Protein AF-A0A6M1STC6-F1 (afdb_monomer)

pLDDT: mean 87.95, std 16.47, range [32.5, 98.81]

Organism: NCBI:txid2714858

Structure (mmCIF, N/CA/C/O backbone):
data_AF-A0A6M1STC6-F1
#
_entry.id   AF-A0A6M1STC6-F1
#
loop_
_atom_site.group_PDB
_atom_site.id
_atom_site.type_symbol
_atom_site.label_atom_id
_atom_site.label_alt_id
_atom_site.label_comp_id
_atom_site.label_asym_id
_atom_site.label_entity_id
_atom_site.label_seq_id
_atom_site.pdbx_PDB_ins_code
_atom_site.Cartn_x
_atom_site.Cartn_y
_atom_site.Cartn_z
_atom_site.occupancy
_atom_site.B_iso_or_equiv
_atom_site.auth_seq_id
_atom_site.auth_comp_id
_atom_site.auth_asym_id
_atom_site.auth_atom_id
_atom_site.pdbx_PDB_model_num
ATOM 1 N N . MET A 1 1 ? 25.009 -0.045 19.139 1.00 37.28 1 MET A N 1
ATOM 2 C CA . MET A 1 1 ? 23.607 -0.030 18.683 1.00 37.28 1 MET A CA 1
ATOM 3 C C . MET A 1 1 ? 23.448 1.198 17.809 1.00 37.28 1 MET A C 1
ATOM 5 O O . MET A 1 1 ? 23.496 2.300 18.338 1.00 37.28 1 MET A O 1
ATOM 9 N N . LEU A 1 2 ? 23.416 1.024 16.487 1.00 32.50 2 LEU A N 1
ATOM 10 C CA . LEU A 1 2 ? 23.076 2.119 15.581 1.00 32.50 2 LEU A CA 1
ATOM 11 C C . LEU A 1 2 ? 21.565 2.306 15.700 1.00 32.50 2 LEU A C 1
ATOM 13 O O . LEU A 1 2 ? 20.805 1.471 15.225 1.00 32.50 2 LEU A O 1
ATOM 17 N N . VAL A 1 3 ? 21.142 3.337 16.426 1.00 39.97 3 VAL A N 1
ATOM 18 C CA . VAL A 1 3 ? 19.758 3.802 16.371 1.00 39.97 3 VAL A CA 1
ATOM 19 C C . VAL A 1 3 ? 19.674 4.607 15.082 1.00 39.97 3 VAL A C 1
ATOM 21 O O . VAL A 1 3 ? 20.165 5.734 15.032 1.00 39.97 3 VAL A O 1
ATOM 24 N N . PHE A 1 4 ? 19.154 4.002 14.015 1.00 50.19 4 PHE A N 1
ATOM 25 C CA . PHE A 1 4 ? 18.715 4.776 12.861 1.00 50.19 4 PHE A CA 1
ATOM 26 C C . PHE A 1 4 ? 17.542 5.620 13.360 1.00 50.19 4 PHE A C 1
ATOM 28 O O . PHE A 1 4 ? 16.500 5.085 13.714 1.00 50.19 4 PHE A O 1
ATOM 35 N N . GLY A 1 5 ? 17.765 6.919 13.549 1.00 48.28 5 GLY A N 1
ATOM 36 C CA . GLY A 1 5 ? 16.665 7.835 13.823 1.00 48.28 5 GLY A CA 1
ATOM 37 C C . GLY A 1 5 ? 15.811 7.984 12.570 1.00 48.28 5 GLY A C 1
ATOM 38 O O . GLY A 1 5 ? 16.354 7.913 11.465 1.00 48.28 5 GLY A O 1
ATOM 39 N N . ASP A 1 6 ? 14.511 8.223 12.750 1.00 61.31 6 ASP A N 1
ATOM 40 C CA . ASP A 1 6 ? 13.589 8.625 11.686 1.00 61.31 6 ASP A CA 1
ATOM 41 C C . ASP A 1 6 ? 14.184 9.821 10.928 1.00 61.31 6 ASP A C 1
ATOM 43 O O . ASP A 1 6 ? 14.086 10.971 11.365 1.00 61.31 6 ASP A O 1
ATOM 47 N N . LEU A 1 7 ? 14.842 9.557 9.799 1.00 67.62 7 LEU A N 1
ATOM 48 C CA . LEU A 1 7 ? 15.316 10.601 8.902 1.00 67.62 7 LEU A CA 1
ATOM 49 C C . LEU A 1 7 ? 14.087 11.192 8.211 1.00 67.62 7 LEU A C 1
ATOM 51 O O . LEU A 1 7 ? 13.630 10.706 7.177 1.00 67.62 7 LEU A O 1
ATOM 55 N N . GLU A 1 8 ? 13.526 12.217 8.844 1.00 81.69 8 GLU A N 1
ATOM 56 C CA . GLU A 1 8 ? 12.459 13.035 8.288 1.00 81.69 8 GLU A CA 1
ATOM 57 C C . GLU A 1 8 ? 13.047 14.067 7.326 1.00 81.69 8 GLU A C 1
ATOM 59 O O . GLU A 1 8 ? 13.927 14.856 7.681 1.00 81.69 8 GLU A O 1
ATOM 64 N N . GLN A 1 9 ? 12.520 14.085 6.107 1.00 86.06 9 GLN A N 1
ATOM 65 C CA . GLN A 1 9 ? 12.813 15.110 5.117 1.00 86.06 9 GLN A CA 1
ATOM 66 C C . GLN A 1 9 ? 11.564 15.964 4.886 1.00 86.06 9 GLN A C 1
ATOM 68 O O . GLN A 1 9 ? 10.444 15.455 4.844 1.00 86.06 9 GLN A O 1
ATOM 73 N N . SER A 1 10 ? 11.765 17.277 4.768 1.00 90.56 10 SER A N 1
ATOM 74 C CA . SER A 1 10 ? 10.708 18.250 4.483 1.00 90.56 10 SER A CA 1
ATOM 75 C C . SER A 1 10 ? 10.969 18.897 3.132 1.00 90.56 10 SER A C 1
ATOM 77 O O . SER A 1 10 ? 12.032 19.477 2.908 1.00 90.56 10 SER A O 1
ATOM 79 N N . GLU A 1 11 ? 10.005 18.786 2.229 1.00 93.19 11 GLU A N 1
ATOM 80 C CA . GLU A 1 11 ? 10.074 19.298 0.862 1.00 93.19 11 GLU A CA 1
ATOM 81 C C . GLU A 1 11 ? 8.670 19.484 0.281 1.00 93.19 11 GLU A C 1
ATOM 83 O O . GLU A 1 11 ? 7.685 19.060 0.887 1.00 93.19 11 GLU A O 1
ATOM 88 N N . THR A 1 12 ? 8.557 20.135 -0.877 1.00 95.06 12 THR A N 1
ATOM 89 C CA . THR A 1 12 ? 7.254 20.355 -1.511 1.00 95.06 12 THR A CA 1
ATOM 90 C C . THR A 1 12 ? 6.754 19.081 -2.181 1.00 95.06 12 THR A C 1
ATOM 92 O O . THR A 1 12 ? 7.530 18.349 -2.803 1.00 95.06 12 THR A O 1
ATOM 95 N N . ALA A 1 13 ? 5.443 18.837 -2.126 1.00 94.88 13 ALA A N 1
ATOM 96 C CA . ALA A 1 13 ? 4.838 17.694 -2.811 1.00 94.88 13 ALA A CA 1
ATOM 97 C C . ALA A 1 13 ? 5.131 17.717 -4.323 1.00 94.88 13 ALA A C 1
ATOM 99 O O . ALA A 1 13 ? 5.510 16.697 -4.896 1.00 94.88 13 ALA A O 1
ATOM 100 N N . GLY A 1 14 ? 5.095 18.901 -4.946 1.00 95.56 14 GLY A N 1
ATOM 101 C CA . GLY A 1 14 ? 5.493 19.098 -6.342 1.00 95.56 14 GLY A CA 1
ATOM 102 C C . GLY A 1 14 ? 6.931 18.682 -6.667 1.00 95.56 14 GLY A C 1
ATOM 103 O O . GLY A 1 14 ? 7.172 18.118 -7.735 1.00 95.56 14 GLY A O 1
ATOM 104 N N . ALA A 1 15 ? 7.893 18.892 -5.762 1.00 94.81 15 ALA A N 1
ATOM 105 C CA . ALA A 1 15 ? 9.269 18.448 -5.990 1.00 94.81 15 ALA A CA 1
ATOM 106 C C . ALA A 1 15 ? 9.379 16.916 -5.989 1.00 94.81 15 ALA A C 1
ATOM 108 O O . ALA A 1 15 ? 10.069 16.346 -6.840 1.00 94.81 15 ALA A O 1
ATOM 109 N N . VAL A 1 16 ? 8.678 16.245 -5.072 1.00 94.88 16 VAL A N 1
ATOM 110 C CA . VAL A 1 16 ? 8.633 14.777 -5.018 1.00 94.88 16 VAL A CA 1
ATOM 111 C C . VAL A 1 16 ? 7.900 14.214 -6.238 1.00 94.88 16 VAL A C 1
ATOM 113 O O . VAL A 1 16 ? 8.428 13.320 -6.897 1.00 94.88 16 VAL A O 1
ATOM 116 N N . ALA A 1 17 ? 6.746 14.779 -6.607 1.00 96.69 17 ALA A N 1
ATOM 117 C CA . ALA A 1 17 ? 5.979 14.383 -7.791 1.00 96.69 17 ALA A CA 1
ATOM 118 C C . ALA A 1 17 ? 6.808 14.519 -9.080 1.00 96.69 17 ALA A C 1
ATOM 120 O O . ALA A 1 17 ? 6.851 13.603 -9.905 1.00 96.69 17 ALA A O 1
ATOM 121 N N . GLY A 1 18 ? 7.552 15.621 -9.219 1.00 95.94 18 GLY A N 1
ATOM 122 C CA . GLY A 1 18 ? 8.477 15.831 -10.332 1.00 95.94 18 GLY A CA 1
ATOM 123 C C . GLY A 1 18 ? 9.584 14.773 -10.397 1.00 95.94 18 GLY A C 1
ATOM 124 O O . GLY A 1 18 ? 9.921 14.303 -11.487 1.00 95.94 18 GLY A O 1
ATOM 125 N N . ARG A 1 19 ? 10.121 14.336 -9.247 1.00 95.19 19 ARG A N 1
ATOM 126 C CA . ARG A 1 19 ? 11.096 13.231 -9.202 1.00 95.19 19 ARG A CA 1
ATOM 127 C C . ARG A 1 19 ? 10.480 11.893 -9.591 1.00 95.19 19 ARG A C 1
ATOM 129 O O . ARG A 1 19 ? 11.110 11.169 -10.359 1.00 95.19 19 ARG A O 1
ATOM 136 N N . VAL A 1 20 ? 9.274 11.587 -9.110 1.00 96.44 20 VAL A N 1
ATOM 137 C CA . VAL A 1 20 ? 8.529 10.375 -9.489 1.00 96.44 20 VAL A CA 1
ATOM 138 C C . VAL A 1 20 ? 8.333 10.335 -11.006 1.00 96.44 20 VAL A C 1
ATOM 140 O O . VAL A 1 20 ? 8.733 9.361 -11.643 1.00 96.44 20 VAL A O 1
ATOM 143 N N . SER A 1 21 ? 7.839 11.422 -11.609 1.00 96.94 21 SER A N 1
ATOM 144 C CA . SER A 1 21 ? 7.645 11.511 -13.064 1.00 96.94 21 SER A CA 1
ATOM 145 C C . SER A 1 21 ? 8.960 11.357 -13.840 1.00 96.94 21 SER A C 1
ATOM 147 O O . SER A 1 21 ? 9.058 10.565 -14.781 1.00 96.94 21 SER A O 1
ATOM 149 N N . ALA A 1 22 ? 10.025 12.046 -13.414 1.00 96.31 22 ALA A N 1
ATOM 150 C CA . ALA A 1 22 ? 11.332 11.952 -14.064 1.00 96.31 22 ALA A CA 1
ATOM 151 C C . ALA A 1 22 ? 11.928 10.534 -13.991 1.00 96.31 22 ALA A C 1
ATOM 153 O O . ALA A 1 22 ? 12.498 10.047 -14.977 1.00 96.31 22 ALA A O 1
ATOM 154 N N . ARG A 1 23 ? 11.789 9.853 -12.844 1.00 95.56 23 ARG A N 1
ATOM 155 C CA . ARG A 1 23 ? 12.240 8.467 -12.666 1.00 95.56 23 ARG A CA 1
ATOM 156 C C . ARG A 1 23 ? 11.392 7.491 -13.482 1.00 95.56 23 ARG A C 1
ATOM 158 O O . ARG A 1 23 ? 11.972 6.639 -14.148 1.00 95.56 23 ARG A O 1
ATOM 165 N N . LEU A 1 24 ? 10.073 7.667 -13.544 1.00 95.88 24 LEU A N 1
ATOM 166 C CA . LEU A 1 24 ? 9.196 6.846 -14.383 1.00 95.88 24 LEU A CA 1
ATOM 167 C C . LEU A 1 24 ? 9.535 6.989 -15.876 1.00 95.88 24 LEU A C 1
ATOM 169 O O . LEU A 1 24 ? 9.665 5.997 -16.596 1.00 95.88 24 LEU A O 1
ATOM 173 N N . ALA A 1 25 ? 9.782 8.216 -16.342 1.00 95.75 25 ALA A N 1
ATOM 174 C CA . ALA A 1 25 ? 10.239 8.464 -17.706 1.00 95.75 25 ALA A CA 1
ATOM 175 C C . ALA A 1 25 ? 11.592 7.793 -17.999 1.00 95.75 25 ALA A C 1
ATOM 177 O O . ALA A 1 25 ? 11.824 7.341 -19.122 1.00 95.75 25 ALA A O 1
ATOM 178 N N . ARG A 1 26 ? 12.495 7.725 -17.010 1.00 94.62 26 ARG A N 1
ATOM 179 C CA . ARG A 1 26 ? 13.766 6.991 -17.109 1.00 94.62 26 ARG A CA 1
ATOM 180 C C . ARG A 1 26 ? 13.540 5.487 -17.208 1.00 94.62 26 ARG A C 1
ATOM 182 O O . ARG A 1 26 ? 14.098 4.881 -18.118 1.00 94.62 26 ARG A O 1
ATOM 189 N N . CYS A 1 27 ? 12.693 4.930 -16.349 1.00 94.38 27 CYS A N 1
ATOM 190 C CA . CYS A 1 27 ? 12.361 3.510 -16.326 1.00 94.38 27 CYS A CA 1
ATOM 191 C C . CYS A 1 27 ? 11.869 3.016 -17.701 1.00 94.38 27 CYS A C 1
ATOM 193 O O . CYS A 1 27 ? 12.356 2.011 -18.214 1.00 94.38 27 CYS A O 1
ATOM 195 N N . ARG A 1 28 ? 11.018 3.799 -18.386 1.00 94.12 28 ARG A N 1
ATOM 196 C CA . ARG A 1 28 ? 10.532 3.502 -19.753 1.00 94.12 28 ARG A CA 1
ATOM 197 C C . ARG A 1 28 ? 11.626 3.366 -20.815 1.00 94.12 28 ARG A C 1
ATOM 199 O O . ARG A 1 28 ? 11.398 2.730 -21.839 1.00 94.12 28 ARG A O 1
ATOM 206 N N . ARG A 1 29 ? 12.784 4.002 -20.616 1.00 95.31 29 ARG A N 1
ATOM 207 C CA . ARG A 1 29 ? 13.913 3.956 -21.561 1.00 95.31 29 ARG A CA 1
ATOM 208 C C . ARG A 1 29 ? 14.856 2.786 -21.302 1.00 95.31 29 ARG A C 1
ATOM 210 O O . ARG A 1 29 ? 15.710 2.522 -22.144 1.00 95.31 29 ARG A O 1
ATOM 217 N N . LEU A 1 30 ? 14.734 2.118 -20.156 1.00 95.50 30 LEU A N 1
ATOM 218 C CA . LEU A 1 30 ? 15.538 0.942 -19.851 1.00 95.50 30 LEU A CA 1
ATOM 219 C C . LEU A 1 30 ? 15.059 -0.257 -20.690 1.00 95.50 30 LEU A C 1
ATOM 221 O O . LEU A 1 30 ? 13.857 -0.391 -20.956 1.00 95.50 30 LEU A O 1
ATOM 225 N N . PRO A 1 31 ? 15.978 -1.137 -21.122 1.00 95.19 31 PRO A N 1
ATOM 226 C CA . PRO A 1 31 ? 15.596 -2.378 -21.781 1.00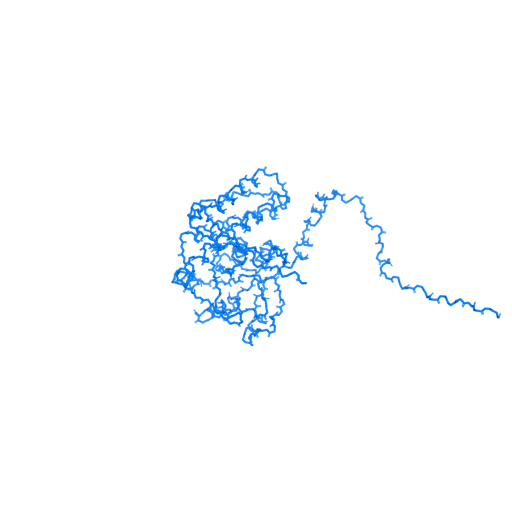 95.19 31 PRO A CA 1
ATOM 227 C C . PRO A 1 31 ? 14.817 -3.296 -20.817 1.00 95.19 31 PRO A C 1
ATOM 229 O O . PRO A 1 31 ? 14.925 -3.144 -19.598 1.00 95.19 31 PRO A O 1
ATOM 232 N N . PRO A 1 32 ? 14.036 -4.262 -21.334 1.00 93.94 32 PRO A N 1
ATOM 233 C CA . PRO A 1 32 ? 13.455 -5.318 -20.511 1.00 93.94 32 PRO A CA 1
ATOM 234 C C . PRO A 1 32 ? 14.491 -6.060 -19.671 1.00 93.94 32 PRO A C 1
ATOM 236 O O . PRO A 1 32 ? 15.601 -6.317 -20.138 1.00 93.94 32 PRO A O 1
ATOM 239 N N . GLY A 1 33 ? 14.113 -6.411 -18.443 1.00 91.06 33 GLY A N 1
ATOM 240 C CA . GLY A 1 33 ? 14.990 -7.089 -17.494 1.00 91.06 33 GLY A CA 1
ATOM 241 C C . GLY A 1 33 ? 14.879 -6.567 -16.063 1.00 91.06 33 GLY A C 1
ATOM 242 O O . GLY A 1 33 ? 14.159 -5.609 -15.768 1.00 91.06 33 GLY A O 1
ATOM 243 N N . LEU A 1 34 ? 15.634 -7.219 -15.179 1.00 89.38 34 LEU A N 1
ATOM 244 C CA . LEU A 1 34 ? 15.612 -6.985 -13.736 1.00 89.38 34 LEU A CA 1
ATOM 245 C C . LEU A 1 34 ? 15.926 -5.531 -13.356 1.00 89.38 34 LEU A C 1
ATOM 247 O O . LEU A 1 34 ? 15.292 -4.992 -12.459 1.00 89.38 34 LEU A O 1
ATOM 251 N N . GLU A 1 35 ? 16.864 -4.876 -14.046 1.00 92.31 35 GLU A N 1
ATOM 252 C CA . GLU A 1 35 ? 17.225 -3.480 -13.757 1.00 92.31 35 GLU A CA 1
ATOM 253 C C . GLU A 1 35 ? 16.032 -2.531 -13.941 1.00 92.31 35 GLU A C 1
ATOM 255 O O . GLU A 1 35 ? 15.766 -1.685 -13.087 1.00 92.31 35 GLU A O 1
ATOM 260 N N . ARG A 1 36 ? 15.262 -2.705 -15.023 1.00 95.25 36 ARG A N 1
ATOM 261 C CA . ARG A 1 36 ? 14.053 -1.911 -15.263 1.00 95.25 36 ARG A CA 1
ATOM 262 C C . ARG A 1 36 ? 12.987 -2.186 -14.210 1.00 95.25 36 ARG A C 1
ATOM 264 O O . ARG A 1 36 ? 12.349 -1.248 -13.745 1.00 95.25 36 ARG A O 1
ATOM 271 N N . HIS A 1 37 ? 12.810 -3.451 -13.834 1.00 94.81 37 HIS A N 1
ATOM 272 C CA . HIS A 1 37 ? 11.871 -3.840 -12.786 1.00 94.81 37 HIS A CA 1
ATOM 273 C C . HIS A 1 37 ? 12.241 -3.217 -11.433 1.00 94.81 37 HIS A C 1
ATOM 275 O O . HIS A 1 37 ? 11.407 -2.572 -10.806 1.00 94.81 37 HIS A O 1
ATOM 281 N N . ALA A 1 38 ? 13.508 -3.311 -11.029 1.00 93.62 38 ALA A N 1
ATOM 282 C CA . ALA A 1 38 ? 14.003 -2.704 -9.797 1.00 93.62 38 ALA A CA 1
ATOM 283 C C . ALA A 1 38 ? 13.838 -1.170 -9.792 1.00 93.62 38 ALA A C 1
ATOM 285 O O . ALA A 1 38 ? 13.489 -0.581 -8.764 1.00 93.62 38 ALA A O 1
ATOM 286 N N . ASP A 1 39 ? 14.039 -0.507 -10.938 1.00 95.44 39 ASP A N 1
ATOM 287 C CA . ASP A 1 39 ? 13.784 0.932 -11.061 1.00 95.44 39 ASP A CA 1
ATOM 288 C C . ASP A 1 39 ? 12.288 1.269 -10.970 1.00 95.44 39 ASP A C 1
ATOM 290 O O . ASP A 1 39 ? 11.921 2.249 -10.327 1.00 95.44 39 ASP A O 1
ATOM 294 N N . LEU A 1 40 ? 11.413 0.441 -11.551 1.00 97.31 40 LEU A N 1
ATOM 295 C CA . LEU A 1 40 ? 9.961 0.597 -11.431 1.00 97.31 40 LEU A CA 1
ATOM 296 C C . LEU A 1 40 ? 9.499 0.461 -9.973 1.00 97.31 40 LEU A C 1
ATOM 298 O O . LEU A 1 40 ? 8.727 1.291 -9.495 1.00 97.31 40 LEU A O 1
ATOM 302 N N . VAL A 1 41 ? 10.010 -0.534 -9.247 1.00 96.56 41 VAL A N 1
ATOM 303 C CA . VAL A 1 41 ? 9.739 -0.707 -7.812 1.00 96.56 41 VAL A CA 1
ATOM 304 C C . VAL A 1 41 ? 10.230 0.506 -7.019 1.00 96.56 41 VAL A C 1
ATOM 306 O O . VAL A 1 41 ? 9.522 1.010 -6.151 1.00 96.56 41 VAL A O 1
ATOM 309 N N . SER A 1 42 ? 11.397 1.054 -7.365 1.00 95.44 42 SER A N 1
ATOM 310 C CA . SER A 1 42 ? 11.915 2.276 -6.733 1.00 95.44 42 SER A CA 1
ATOM 311 C C . SER A 1 42 ? 11.007 3.491 -6.978 1.00 95.44 42 SER A C 1
ATOM 313 O O . SER A 1 42 ? 10.728 4.246 -6.048 1.00 95.44 42 SER A O 1
ATOM 315 N N . VAL A 1 43 ? 10.495 3.663 -8.205 1.00 97.00 43 VAL A N 1
ATOM 316 C CA . VAL A 1 43 ? 9.495 4.697 -8.541 1.00 97.00 43 VAL A CA 1
ATOM 317 C C . VAL A 1 43 ? 8.225 4.521 -7.711 1.00 97.00 43 VAL A C 1
ATOM 319 O O . VAL A 1 43 ? 7.681 5.497 -7.196 1.00 97.00 43 VAL A O 1
ATOM 322 N N . PHE A 1 44 ? 7.756 3.285 -7.564 1.00 97.81 44 PHE A N 1
ATOM 323 C CA . PHE A 1 44 ? 6.573 2.958 -6.778 1.00 97.81 44 PHE A CA 1
ATOM 324 C C . PHE A 1 44 ? 6.740 3.262 -5.286 1.00 97.81 44 PHE A C 1
ATOM 326 O O . PHE A 1 44 ? 5.818 3.792 -4.663 1.00 97.81 44 PHE A O 1
ATOM 333 N N . ILE A 1 45 ? 7.913 2.988 -4.716 1.00 96.00 45 ILE A N 1
ATOM 334 C CA . ILE A 1 45 ? 8.226 3.321 -3.321 1.00 96.00 45 ILE A CA 1
ATOM 335 C C . ILE A 1 45 ? 8.224 4.844 -3.115 1.00 96.00 45 ILE A C 1
ATOM 337 O O . ILE A 1 45 ? 7.605 5.337 -2.166 1.00 96.00 45 ILE A O 1
ATOM 341 N N . ASP A 1 46 ? 8.845 5.602 -4.024 1.00 95.12 46 ASP A N 1
ATOM 342 C CA . ASP A 1 46 ? 8.837 7.070 -3.977 1.00 95.12 46 ASP A CA 1
ATOM 343 C C . ASP A 1 46 ? 7.410 7.630 -4.093 1.00 95.12 46 ASP A C 1
ATOM 345 O O . ASP A 1 46 ? 7.014 8.510 -3.326 1.00 95.12 46 ASP A O 1
ATOM 349 N N . ALA A 1 47 ? 6.615 7.100 -5.029 1.00 97.19 47 ALA A N 1
ATOM 350 C CA . ALA A 1 47 ? 5.221 7.491 -5.213 1.00 97.19 47 ALA A CA 1
ATOM 351 C C . ALA A 1 47 ? 4.377 7.165 -3.971 1.00 97.19 47 ALA A C 1
ATOM 353 O O . ALA A 1 47 ? 3.599 8.002 -3.518 1.00 97.19 47 ALA A O 1
ATOM 354 N N . SER A 1 48 ? 4.571 5.990 -3.366 1.00 97.19 48 SER A N 1
ATOM 355 C CA . SER A 1 48 ? 3.881 5.592 -2.130 1.00 97.19 48 SER A CA 1
ATOM 356 C C . SER A 1 48 ? 4.207 6.547 -0.986 1.00 97.19 48 SER A C 1
ATOM 358 O O . SER A 1 48 ? 3.320 6.949 -0.236 1.00 97.19 48 SER A O 1
ATOM 360 N N . THR A 1 49 ? 5.470 6.969 -0.900 1.00 95.88 49 THR A N 1
ATOM 361 C CA . THR A 1 49 ? 5.950 7.930 0.098 1.00 95.88 49 THR A CA 1
ATOM 362 C C . THR A 1 49 ? 5.305 9.304 -0.092 1.00 95.88 49 THR A C 1
ATOM 364 O O . THR A 1 49 ? 4.855 9.911 0.879 1.00 95.88 49 THR A O 1
ATOM 367 N N . LEU A 1 50 ? 5.201 9.777 -1.338 1.00 96.50 50 LEU A N 1
ATOM 368 C CA . LEU A 1 50 ? 4.503 11.018 -1.682 1.00 96.50 50 LEU A CA 1
ATOM 369 C C . LEU A 1 50 ? 3.028 10.974 -1.269 1.00 96.50 50 LEU A C 1
ATOM 371 O O . LEU A 1 50 ? 2.559 11.861 -0.554 1.00 96.50 50 LEU A O 1
ATOM 375 N N . VAL A 1 51 ? 2.305 9.937 -1.697 1.00 97.25 51 VAL A N 1
ATOM 376 C CA . VAL A 1 51 ? 0.865 9.799 -1.434 1.00 97.25 51 VAL A CA 1
ATOM 377 C C . VAL A 1 51 ? 0.599 9.683 0.067 1.00 97.25 51 VAL A C 1
ATOM 379 O O . VAL A 1 51 ? -0.302 10.344 0.583 1.00 97.25 51 VAL A O 1
ATOM 382 N N . GLN A 1 52 ? 1.426 8.924 0.794 1.00 96.38 52 GLN A N 1
ATOM 383 C CA . GLN A 1 52 ? 1.349 8.849 2.251 1.00 96.38 52 GLN A CA 1
ATOM 384 C C . GLN A 1 52 ? 1.518 10.226 2.896 1.00 96.38 52 GLN A C 1
ATOM 386 O O . GLN A 1 52 ? 0.734 10.595 3.765 1.00 96.38 52 GLN A O 1
ATOM 391 N N . ALA A 1 53 ? 2.538 10.981 2.489 1.00 96.50 53 ALA A N 1
ATOM 392 C CA . ALA A 1 53 ? 2.869 12.255 3.111 1.00 96.50 53 ALA A CA 1
ATOM 393 C C . ALA A 1 53 ? 1.789 13.324 2.863 1.00 96.50 53 ALA A C 1
ATOM 395 O O . ALA A 1 53 ? 1.501 14.128 3.752 1.00 96.50 53 ALA A O 1
ATOM 396 N N . ILE A 1 54 ? 1.143 13.300 1.691 1.00 96.88 54 ILE A N 1
ATOM 397 C CA . ILE A 1 54 ? -0.040 14.123 1.403 1.00 96.88 54 ILE A CA 1
ATOM 398 C C . ILE A 1 54 ? -1.200 13.729 2.327 1.00 96.88 54 ILE A C 1
ATOM 400 O O . ILE A 1 54 ? -1.753 14.596 3.004 1.00 96.88 54 ILE A O 1
ATOM 404 N N . ALA A 1 55 ? -1.525 12.435 2.419 1.00 96.75 55 ALA A N 1
ATOM 405 C CA . ALA A 1 55 ? -2.610 11.943 3.271 1.00 96.75 55 ALA A CA 1
ATOM 406 C C . ALA A 1 55 ? -2.357 12.210 4.768 1.00 96.75 55 ALA A C 1
ATOM 408 O O . ALA A 1 55 ? -3.282 12.495 5.531 1.00 96.75 55 ALA A O 1
ATOM 409 N N . ASP A 1 56 ? -1.105 12.118 5.221 1.00 96.88 56 ASP A N 1
ATOM 410 C CA . ASP A 1 56 ? -0.699 12.443 6.592 1.00 96.88 56 ASP A CA 1
ATOM 411 C C . ASP A 1 56 ? -0.922 13.924 6.897 1.00 96.88 56 ASP A C 1
ATOM 413 O O . ASP A 1 56 ? -1.546 14.247 7.907 1.00 96.88 56 ASP A O 1
ATOM 417 N N . ARG A 1 57 ? -0.509 14.814 5.991 1.00 96.12 57 ARG A N 1
ATOM 418 C CA . ARG A 1 57 ? -0.736 16.258 6.119 1.00 96.12 57 ARG A CA 1
ATOM 419 C C . ARG A 1 57 ? -2.225 16.607 6.161 1.00 96.12 57 ARG A C 1
ATOM 421 O O . ARG A 1 57 ? -2.646 17.380 7.017 1.00 96.12 57 ARG A O 1
ATOM 428 N N . GLU A 1 58 ? -3.022 16.059 5.248 1.00 96.25 58 GLU A N 1
ATOM 429 C CA . GLU A 1 58 ? -4.469 16.322 5.200 1.00 96.25 58 GLU A CA 1
ATOM 430 C C . GLU A 1 58 ? -5.166 15.836 6.470 1.00 96.25 58 GLU A C 1
ATOM 432 O O . GLU A 1 58 ? -5.971 16.554 7.063 1.00 96.25 58 GLU A O 1
ATOM 437 N N . ARG A 1 59 ? -4.782 14.656 6.962 1.00 96.31 59 ARG A N 1
ATOM 438 C CA . ARG A 1 59 ? -5.257 14.147 8.245 1.00 96.31 59 ARG A CA 1
ATOM 439 C C . ARG A 1 59 ? -4.852 15.054 9.407 1.00 96.31 59 ARG A C 1
ATOM 441 O O . ARG A 1 59 ? -5.666 15.295 10.291 1.00 96.31 59 ARG A O 1
ATOM 448 N N . GLU A 1 60 ? -3.610 15.533 9.457 1.00 95.62 60 GLU A N 1
ATOM 449 C CA . GLU A 1 60 ? -3.164 16.461 10.508 1.00 95.62 60 GLU A CA 1
ATOM 450 C C . GLU A 1 60 ? -4.007 17.744 10.531 1.00 95.62 60 GLU A C 1
ATOM 452 O O . GLU A 1 60 ? -4.279 18.277 11.605 1.00 95.62 60 GLU A O 1
ATOM 457 N N . GLN A 1 61 ? -4.466 18.205 9.366 1.00 95.38 61 GLN A N 1
ATOM 458 C CA . GLN A 1 61 ? -5.336 19.374 9.240 1.00 95.38 61 GLN A CA 1
ATOM 459 C C . GLN A 1 61 ? -6.788 19.084 9.646 1.00 95.38 61 GLN A C 1
ATOM 461 O O . GLN A 1 61 ? -7.406 19.903 10.325 1.00 95.38 61 GLN A O 1
ATOM 466 N N . LEU A 1 62 ? -7.339 17.938 9.235 1.00 96.12 62 LEU A N 1
ATOM 467 C CA . LEU A 1 62 ? -8.750 17.586 9.444 1.00 96.12 62 LEU A CA 1
ATOM 468 C C . LEU A 1 62 ? -9.015 16.856 10.770 1.00 96.12 62 LEU A C 1
ATOM 470 O O . LEU A 1 62 ? -10.154 16.787 11.225 1.00 96.12 62 LEU A O 1
ATOM 474 N N . GLY A 1 63 ? -7.983 16.280 11.384 1.00 96.81 63 GLY A N 1
ATOM 475 C CA . GLY A 1 63 ? -8.067 15.428 12.573 1.00 96.81 63 GLY A CA 1
ATOM 476 C C . GLY A 1 63 ? -8.537 13.992 12.305 1.00 96.81 63 GLY A C 1
ATOM 477 O O . GLY A 1 63 ? -8.367 13.132 13.170 1.00 96.81 63 GLY A O 1
ATOM 478 N N . VAL A 1 64 ? -9.074 13.717 11.115 1.00 97.56 64 VAL A N 1
ATOM 479 C CA . VAL A 1 64 ? -9.611 12.419 10.680 1.00 97.56 64 VAL A CA 1
ATOM 480 C C . VAL A 1 64 ? -9.130 12.078 9.274 1.00 97.56 64 VAL A C 1
ATOM 482 O O . VAL A 1 64 ? -8.703 12.955 8.523 1.00 97.56 64 VAL A O 1
ATOM 485 N N . ASP A 1 65 ? -9.223 10.804 8.915 1.00 97.56 65 ASP A N 1
ATOM 486 C CA . ASP A 1 65 ? -8.925 10.331 7.564 1.00 97.56 65 ASP A CA 1
ATOM 487 C C . ASP A 1 65 ? -10.130 10.582 6.660 1.00 97.56 65 ASP A C 1
ATOM 489 O O . ASP A 1 65 ? -11.210 10.060 6.921 1.00 97.56 65 ASP A O 1
ATOM 493 N N . GLU A 1 66 ? -9.968 11.369 5.603 1.00 96.75 66 GLU A N 1
ATOM 494 C CA . GLU A 1 66 ? -11.044 11.731 4.674 1.00 96.75 66 GLU A CA 1
ATOM 495 C C . GLU A 1 66 ? -10.554 11.619 3.227 1.00 96.75 66 GLU A C 1
ATOM 497 O O . GLU A 1 66 ? -9.348 11.620 2.982 1.00 96.75 66 GLU A O 1
ATOM 502 N N . LEU A 1 67 ? -11.482 11.492 2.275 1.00 94.56 67 LEU A N 1
ATOM 503 C CA . LEU A 1 67 ? -11.165 11.491 0.848 1.00 94.56 67 LEU A CA 1
ATOM 504 C C . LEU A 1 67 ? -10.878 12.914 0.345 1.00 94.56 67 LEU A C 1
ATOM 506 O O . LEU A 1 67 ? -11.527 13.881 0.744 1.00 94.56 67 LEU A O 1
ATOM 510 N N . SER A 1 68 ? -9.935 13.025 -0.584 1.00 95.50 68 SER A N 1
ATOM 511 C CA . SER A 1 68 ? -9.606 14.252 -1.313 1.00 95.50 68 SER A CA 1
ATOM 512 C C . SER A 1 68 ? -9.251 13.912 -2.761 1.00 95.50 68 SER A C 1
ATOM 514 O O . SER A 1 68 ? -8.907 12.763 -3.054 1.00 95.50 68 SER A O 1
ATOM 516 N N . SER A 1 69 ? -9.289 14.896 -3.668 1.00 96.06 69 SER A N 1
ATOM 517 C CA . SER A 1 69 ? -8.887 14.673 -5.068 1.00 96.06 69 SER A CA 1
ATOM 518 C C . SER A 1 69 ? -7.441 14.184 -5.168 1.00 96.06 69 SER A C 1
ATOM 520 O O . SER A 1 69 ? -7.154 13.263 -5.929 1.00 96.06 69 SER A O 1
ATOM 522 N N . ALA A 1 70 ? -6.546 14.731 -4.340 1.00 96.19 70 ALA A N 1
ATOM 523 C CA . ALA A 1 70 ? -5.149 14.323 -4.281 1.00 96.19 70 ALA A CA 1
ATOM 524 C C . ALA A 1 70 ? -4.991 12.879 -3.781 1.00 96.19 70 ALA A C 1
ATOM 526 O O . ALA A 1 70 ? -4.228 12.112 -4.366 1.00 96.19 70 ALA A O 1
ATOM 527 N N . GLN A 1 71 ? -5.728 12.462 -2.745 1.00 95.88 71 GLN A N 1
ATOM 528 C CA . GLN A 1 71 ? -5.684 11.073 -2.276 1.00 95.88 71 GLN A CA 1
ATOM 529 C C . GLN A 1 71 ? -6.273 10.091 -3.295 1.00 95.88 71 GLN A C 1
ATOM 531 O O . GLN A 1 71 ? -5.714 9.012 -3.484 1.00 95.88 71 GLN A O 1
ATOM 536 N N . GLU A 1 72 ? -7.359 10.450 -3.982 1.00 97.00 72 GLU A N 1
ATOM 537 C CA . GLU A 1 72 ? -7.952 9.612 -5.031 1.00 97.00 72 GLU A CA 1
ATOM 538 C C . GLU A 1 72 ? -7.020 9.472 -6.240 1.00 97.00 72 GLU A C 1
ATOM 540 O O . GLU A 1 72 ? -6.776 8.357 -6.706 1.00 97.00 72 GLU A O 1
ATOM 545 N N . ALA A 1 73 ? -6.431 10.580 -6.696 1.00 97.88 73 ALA A N 1
ATOM 546 C CA . ALA A 1 73 ? -5.422 10.590 -7.750 1.00 97.88 73 ALA A CA 1
ATOM 547 C C . ALA A 1 73 ? -4.175 9.781 -7.356 1.00 97.88 73 ALA A C 1
ATOM 549 O O . ALA A 1 73 ? -3.651 9.006 -8.157 1.00 97.88 73 ALA A O 1
ATOM 550 N N . GLY A 1 74 ? -3.732 9.913 -6.104 1.00 98.06 74 GLY A N 1
ATOM 551 C CA . GLY A 1 74 ? -2.631 9.142 -5.537 1.00 98.06 74 GLY A CA 1
ATOM 552 C C . GLY A 1 74 ? -2.917 7.646 -5.508 1.00 98.06 74 GLY A C 1
ATOM 553 O O . GLY A 1 74 ? -2.098 6.859 -5.974 1.00 98.06 74 GLY A O 1
ATOM 554 N N . ALA A 1 75 ? -4.094 7.242 -5.028 1.00 98.25 75 ALA A N 1
ATOM 555 C CA . ALA A 1 75 ? -4.506 5.843 -5.010 1.00 98.25 75 ALA A CA 1
ATOM 556 C C . ALA A 1 75 ? -4.601 5.252 -6.430 1.00 98.25 75 ALA A C 1
ATOM 558 O O . ALA A 1 75 ? -4.184 4.113 -6.642 1.00 98.25 75 ALA A O 1
ATOM 559 N N . GLY A 1 76 ? -5.092 6.026 -7.405 1.00 98.38 76 GLY A N 1
ATOM 560 C CA . GLY A 1 76 ? -5.117 5.636 -8.818 1.00 98.38 76 GLY A CA 1
ATOM 561 C C . GLY A 1 76 ? -3.718 5.441 -9.412 1.00 98.38 76 GLY A C 1
ATOM 562 O O . GLY A 1 76 ? -3.449 4.406 -10.020 1.00 98.38 76 GLY A O 1
ATOM 563 N N . LEU A 1 77 ? -2.798 6.382 -9.168 1.00 98.50 77 LEU A N 1
ATOM 564 C CA . LEU A 1 77 ? -1.399 6.267 -9.596 1.00 98.50 77 LEU A CA 1
ATOM 565 C C . LEU A 1 77 ? -0.721 5.031 -8.988 1.00 98.50 77 LEU A C 1
ATOM 567 O O . LEU A 1 77 ? -0.036 4.293 -9.696 1.00 98.50 77 LEU A O 1
ATOM 571 N N . LEU A 1 78 ? -0.908 4.794 -7.685 1.00 98.62 78 LEU A N 1
ATOM 572 C CA . LEU A 1 78 ? -0.332 3.630 -7.009 1.00 98.62 78 LEU A CA 1
ATOM 573 C C . LEU A 1 78 ? -0.882 2.318 -7.563 1.00 98.62 78 LEU A C 1
ATOM 575 O O . LEU A 1 78 ? -0.103 1.387 -7.752 1.00 98.62 78 LEU A O 1
ATOM 579 N N . LEU A 1 79 ? -2.184 2.250 -7.859 1.00 98.75 79 LEU A N 1
ATOM 580 C CA . LEU A 1 79 ? -2.778 1.081 -8.504 1.00 98.75 79 LEU A CA 1
ATOM 581 C C . LEU A 1 79 ? -2.147 0.836 -9.881 1.00 98.75 79 LEU A C 1
ATOM 583 O O . LEU A 1 79 ? -1.700 -0.274 -10.148 1.00 98.75 79 LEU A O 1
ATOM 587 N N . SER A 1 80 ? -2.019 1.870 -10.718 1.00 98.44 80 SER A N 1
ATOM 588 C CA . SER A 1 80 ? -1.437 1.722 -12.059 1.00 98.44 80 SER A CA 1
ATOM 589 C C . SER A 1 80 ? 0.048 1.323 -12.028 1.00 98.44 80 SER A C 1
ATOM 591 O O . SER A 1 80 ? 0.498 0.490 -12.818 1.00 98.44 80 SER A O 1
ATOM 593 N N . LEU A 1 81 ? 0.825 1.860 -11.081 1.00 98.50 81 LEU A N 1
ATOM 594 C CA . LEU A 1 81 ? 2.207 1.425 -10.853 1.00 98.50 81 LEU A CA 1
ATOM 595 C C . LEU A 1 81 ? 2.270 -0.030 -10.366 1.00 98.50 81 LEU A C 1
ATOM 597 O O . LEU A 1 81 ? 3.107 -0.793 -10.847 1.00 98.50 81 LEU A O 1
ATOM 601 N N . ALA A 1 82 ? 1.382 -0.428 -9.452 1.00 98.62 82 ALA A N 1
ATOM 602 C CA . ALA A 1 82 ? 1.298 -1.798 -8.957 1.00 98.62 82 ALA A CA 1
ATOM 603 C C . ALA A 1 82 ? 0.915 -2.793 -10.066 1.00 98.62 82 ALA A C 1
ATOM 605 O O . ALA A 1 82 ? 1.497 -3.873 -10.147 1.00 98.62 82 ALA A O 1
ATOM 606 N N . GLU A 1 83 ? 0.007 -2.424 -10.972 1.00 98.50 83 GLU A N 1
ATOM 607 C CA . GLU A 1 83 ? -0.325 -3.204 -12.172 1.00 98.50 83 GLU A CA 1
ATOM 608 C C . GLU A 1 83 ? 0.879 -3.345 -13.115 1.00 98.50 83 GLU A C 1
ATOM 610 O O . GLU A 1 83 ? 1.133 -4.429 -13.648 1.00 98.50 83 GLU A O 1
ATOM 615 N N . ALA A 1 84 ? 1.675 -2.285 -13.285 1.00 98.19 84 ALA A N 1
ATOM 616 C CA . ALA A 1 84 ? 2.900 -2.353 -14.075 1.00 98.19 84 ALA A CA 1
ATOM 617 C C . ALA A 1 84 ? 3.964 -3.258 -13.438 1.00 98.19 84 ALA A C 1
ATOM 619 O O . ALA A 1 84 ? 4.600 -4.044 -14.149 1.00 98.19 84 ALA A O 1
ATOM 620 N N . ILE A 1 85 ? 4.124 -3.207 -12.110 1.00 97.88 85 ILE A N 1
ATOM 621 C CA . ILE A 1 85 ? 4.988 -4.138 -11.369 1.00 97.88 85 ILE A CA 1
ATOM 622 C C . ILE A 1 85 ? 4.466 -5.563 -11.535 1.00 97.88 85 ILE A C 1
ATOM 624 O O . ILE A 1 85 ? 5.253 -6.456 -11.835 1.00 97.88 85 ILE A O 1
ATOM 628 N N . ALA A 1 86 ? 3.154 -5.778 -11.426 1.00 96.94 86 ALA A N 1
ATOM 629 C CA . ALA A 1 86 ? 2.528 -7.084 -11.593 1.00 96.94 86 ALA A CA 1
ATOM 630 C C . ALA A 1 86 ? 2.798 -7.696 -12.971 1.00 96.94 86 ALA A C 1
ATOM 632 O O . ALA A 1 86 ? 3.195 -8.858 -13.061 1.00 96.94 86 ALA A O 1
ATOM 633 N N . ALA A 1 87 ? 2.607 -6.919 -14.039 1.00 96.56 87 ALA A N 1
ATOM 634 C CA . ALA A 1 87 ? 2.880 -7.351 -15.405 1.00 96.56 87 ALA A CA 1
ATOM 635 C C . ALA A 1 87 ? 4.374 -7.636 -15.614 1.00 96.56 87 ALA A C 1
ATOM 637 O O . ALA A 1 87 ? 4.749 -8.674 -16.164 1.00 96.56 87 ALA A O 1
ATOM 638 N N . SER A 1 88 ? 5.239 -6.751 -15.111 1.00 95.38 88 SER A N 1
ATOM 639 C CA . SER A 1 88 ? 6.687 -6.935 -15.169 1.00 95.38 88 SER A CA 1
ATOM 640 C C . SER A 1 88 ? 7.120 -8.206 -14.429 1.00 95.38 88 SER A C 1
ATOM 642 O O . SER A 1 88 ? 7.834 -9.022 -14.997 1.00 95.38 88 SER A O 1
ATOM 644 N N . TRP A 1 89 ? 6.630 -8.433 -13.212 1.00 93.19 89 TRP A N 1
ATOM 645 C CA . TRP A 1 89 ? 6.928 -9.619 -12.408 1.00 93.19 89 TRP A CA 1
ATOM 646 C C . TRP A 1 89 ? 6.478 -10.914 -13.100 1.00 93.19 89 TRP A C 1
ATOM 648 O O . TRP A 1 89 ? 7.260 -11.848 -13.266 1.00 93.19 89 TRP A O 1
ATOM 658 N N . ASN A 1 90 ? 5.238 -10.950 -13.594 1.00 91.44 90 ASN A N 1
ATOM 659 C CA . ASN A 1 90 ? 4.644 -12.145 -14.207 1.00 91.44 90 ASN A CA 1
ATOM 660 C C . ASN A 1 90 ? 5.289 -12.562 -15.522 1.00 91.44 90 ASN A C 1
ATOM 662 O O . ASN A 1 90 ? 5.275 -13.735 -15.883 1.00 91.44 90 ASN A O 1
ATOM 666 N N . SER A 1 91 ? 5.804 -11.587 -16.259 1.00 91.69 91 SER A N 1
ATOM 667 C CA . SER A 1 91 ? 6.433 -11.799 -17.557 1.00 91.69 91 SER A CA 1
ATOM 668 C C . SER A 1 91 ? 7.938 -12.045 -17.443 1.00 91.69 91 SER A C 1
ATOM 670 O O . SER A 1 91 ? 8.643 -11.950 -18.447 1.00 91.69 91 SER A O 1
ATOM 672 N N . ASN A 1 92 ? 8.450 -12.325 -16.235 1.00 90.06 92 ASN A N 1
ATOM 673 C CA . ASN A 1 92 ? 9.884 -12.446 -15.968 1.00 90.06 92 ASN A CA 1
ATOM 674 C C . ASN A 1 92 ? 10.655 -11.203 -16.467 1.00 90.06 92 ASN A C 1
ATOM 676 O O . ASN A 1 92 ? 11.634 -11.277 -17.209 1.00 90.06 92 ASN A O 1
ATOM 680 N N . PHE A 1 93 ? 10.135 -10.032 -16.093 1.00 92.56 93 PHE A N 1
ATOM 681 C CA . PHE A 1 93 ? 10.638 -8.687 -16.385 1.00 92.56 93 PHE A CA 1
ATOM 682 C C . PHE A 1 93 ? 10.557 -8.234 -17.853 1.00 92.56 93 PHE A C 1
ATOM 684 O O . PHE A 1 93 ? 11.093 -7.171 -18.205 1.00 92.56 93 PHE A O 1
ATOM 691 N N . ALA A 1 94 ? 9.873 -8.992 -18.714 1.00 91.12 94 ALA A N 1
ATOM 692 C CA . ALA A 1 94 ? 9.762 -8.687 -20.139 1.00 91.12 94 ALA A CA 1
ATOM 693 C C . ALA A 1 94 ? 8.814 -7.508 -20.429 1.00 91.12 94 ALA A C 1
ATOM 695 O O . ALA A 1 94 ? 9.125 -6.638 -21.251 1.00 91.12 94 ALA A O 1
ATOM 696 N N . GLU A 1 95 ? 7.682 -7.442 -19.733 1.00 94.12 95 GLU A N 1
ATOM 697 C CA . GLU A 1 95 ? 6.631 -6.453 -19.968 1.00 94.12 95 GLU A CA 1
ATOM 698 C C . GLU A 1 95 ? 6.809 -5.181 -19.130 1.00 94.12 95 GLU A C 1
ATOM 700 O O . GLU A 1 95 ? 7.424 -5.169 -18.060 1.00 94.12 95 GLU A O 1
ATOM 705 N N . PHE A 1 96 ? 6.272 -4.087 -19.667 1.00 93.94 96 PHE A N 1
ATOM 706 C CA . PHE A 1 96 ? 6.127 -2.796 -19.003 1.00 93.94 96 PHE A CA 1
ATOM 707 C C . PHE A 1 96 ? 4.895 -2.110 -19.611 1.00 93.94 96 PHE A C 1
ATOM 709 O O . PHE A 1 96 ? 5.014 -1.470 -20.662 1.00 93.94 96 PHE A O 1
ATOM 716 N N . PRO A 1 97 ? 3.694 -2.308 -19.044 1.00 93.38 97 PRO A N 1
ATOM 717 C CA . PRO A 1 97 ? 2.503 -1.643 -19.548 1.00 93.38 97 PRO A CA 1
ATOM 718 C C . PRO A 1 97 ? 2.570 -0.134 -19.283 1.00 93.38 97 PRO A C 1
ATOM 720 O O . PRO A 1 97 ? 3.389 0.361 -18.504 1.00 93.38 97 PRO A O 1
ATOM 723 N N . ALA A 1 98 ? 1.708 0.617 -19.967 1.00 92.56 98 ALA A N 1
ATOM 724 C CA . ALA A 1 98 ? 1.587 2.045 -19.725 1.00 92.56 98 ALA A CA 1
ATOM 725 C C . ALA A 1 98 ? 1.051 2.296 -18.307 1.00 92.56 98 ALA A C 1
ATOM 727 O O . ALA A 1 98 ? 0.023 1.748 -17.925 1.00 92.56 98 ALA A O 1
ATOM 728 N N . VAL A 1 99 ? 1.756 3.145 -17.561 1.00 96.38 99 VAL A N 1
ATOM 729 C CA . VAL A 1 99 ? 1.313 3.671 -16.265 1.00 96.38 99 VAL A CA 1
ATOM 730 C C . VAL A 1 99 ? 0.496 4.934 -16.511 1.00 96.38 99 VAL A C 1
ATOM 732 O O . VAL A 1 99 ? 0.973 5.833 -17.213 1.00 96.38 99 VAL A O 1
ATOM 735 N N . ASP A 1 100 ? -0.699 5.001 -15.932 1.00 95.56 100 ASP A N 1
ATOM 736 C CA . ASP A 1 100 ? -1.533 6.197 -15.922 1.00 95.56 100 ASP A CA 1
ATOM 737 C C . ASP A 1 100 ? -0.957 7.237 -14.954 1.00 95.56 100 ASP A C 1
ATOM 739 O O . ASP A 1 100 ? -0.947 7.079 -13.735 1.00 95.56 100 ASP A O 1
ATOM 743 N N . GLU A 1 101 ? -0.449 8.317 -15.536 1.00 93.31 101 GLU A N 1
ATOM 744 C CA . GLU A 1 101 ? 0.166 9.443 -14.838 1.00 93.31 101 GLU A CA 1
ATOM 745 C C . GLU A 1 101 ? -0.783 10.637 -14.685 1.00 93.31 101 GLU A C 1
ATOM 747 O O . GLU A 1 101 ? -0.371 11.676 -14.168 1.00 93.31 101 GLU A O 1
ATOM 752 N N . SER A 1 102 ? -2.039 10.528 -15.134 1.00 90.69 102 SER A N 1
ATOM 753 C CA . SER A 1 102 ? -2.986 11.651 -15.159 1.00 90.69 102 SER A CA 1
ATOM 754 C C . SER A 1 102 ? -3.195 12.297 -13.782 1.00 90.69 102 SER A C 1
ATOM 756 O O . SER A 1 102 ? -3.350 13.515 -13.692 1.00 90.69 102 SER A O 1
ATOM 758 N N . GLY A 1 103 ? -3.095 11.510 -12.706 1.00 88.75 103 GLY A N 1
ATOM 759 C CA . GLY A 1 103 ? -3.201 11.974 -11.323 1.00 88.75 103 GLY A CA 1
ATOM 760 C C . GLY A 1 103 ? -1.996 12.760 -10.787 1.00 88.75 103 GLY A C 1
ATOM 761 O O . GLY A 1 103 ? -2.119 13.414 -9.755 1.00 88.75 103 GLY A O 1
ATOM 762 N N . LEU A 1 104 ? -0.833 12.755 -11.456 1.00 92.19 104 LEU A N 1
ATOM 763 C CA . LEU A 1 104 ? 0.378 13.425 -10.941 1.00 92.19 104 LEU A CA 1
ATOM 764 C C . LEU A 1 104 ? 0.213 14.944 -10.793 1.00 92.19 104 LEU A C 1
ATOM 766 O O . LEU A 1 104 ? 0.868 15.546 -9.939 1.00 92.19 104 LEU A O 1
ATOM 770 N N . GLY A 1 105 ? -0.657 15.565 -11.596 1.00 91.94 105 GLY A N 1
ATOM 771 C CA . GLY A 1 105 ? -0.978 16.988 -11.472 1.00 91.94 105 GLY A CA 1
ATOM 772 C C . GLY A 1 105 ? -1.604 17.327 -10.116 1.00 91.94 105 GLY A C 1
ATOM 773 O O . GLY A 1 105 ? -1.162 18.267 -9.463 1.00 91.94 105 GLY A O 1
ATOM 774 N N . GLU A 1 106 ? -2.548 16.505 -9.651 1.00 94.19 106 GLU A N 1
ATOM 775 C CA . GLU A 1 106 ? -3.220 16.660 -8.349 1.00 94.19 106 GLU A CA 1
ATOM 776 C C . GLU A 1 106 ? -2.267 16.428 -7.166 1.00 94.19 106 GLU A C 1
ATOM 778 O O . GLU A 1 106 ? -2.470 16.960 -6.079 1.00 94.19 106 GLU A O 1
ATOM 783 N N . LEU A 1 107 ? -1.195 15.658 -7.376 1.00 94.25 107 LEU A N 1
ATOM 784 C CA . LEU A 1 107 ? -0.150 15.427 -6.374 1.00 94.25 107 LEU A CA 1
ATOM 785 C C . LEU A 1 107 ? 0.926 16.523 -6.371 1.00 94.25 107 LEU A C 1
ATOM 787 O O . LEU A 1 107 ? 1.727 16.604 -5.437 1.00 94.25 107 LEU A O 1
ATOM 791 N N . SER A 1 108 ? 0.966 17.371 -7.403 1.00 93.25 108 SER A N 1
ATOM 792 C CA . SER A 1 108 ? 1.993 18.401 -7.588 1.00 93.25 108 SER A CA 1
ATOM 793 C C . SER A 1 108 ? 1.661 19.689 -6.831 1.00 93.25 108 SER A C 1
ATOM 795 O O . SER A 1 108 ? 1.598 20.780 -7.396 1.00 93.25 108 SER A O 1
ATOM 797 N N . LEU A 1 109 ? 1.441 19.547 -5.527 1.00 89.88 109 LEU A N 1
ATOM 798 C CA . LEU A 1 109 ? 0.991 20.614 -4.641 1.00 89.88 109 LEU A CA 1
ATOM 799 C C . LEU A 1 109 ? 2.173 21.497 -4.165 1.00 89.88 109 LEU A C 1
ATOM 801 O O . LEU A 1 109 ? 3.277 20.978 -3.945 1.00 89.88 109 LEU A O 1
ATOM 805 N N . PRO A 1 110 ? 2.000 22.827 -4.010 1.00 91.00 110 PRO A N 1
ATOM 806 C CA . PRO A 1 110 ? 3.056 23.722 -3.521 1.00 91.00 110 PRO A CA 1
ATOM 807 C C . PRO A 1 110 ? 3.410 23.528 -2.041 1.00 91.00 110 PRO A C 1
ATOM 809 O O . PRO A 1 110 ? 4.415 24.060 -1.571 1.00 91.00 110 PRO A O 1
ATOM 812 N N . GLU A 1 111 ? 2.587 22.817 -1.281 1.00 91.69 111 GLU A N 1
ATOM 813 C CA . GLU A 1 111 ? 2.751 22.689 0.156 1.00 91.69 111 GLU A CA 1
ATOM 814 C C . GLU A 1 111 ? 3.860 21.721 0.564 1.00 91.69 111 GLU A C 1
ATOM 816 O O . GLU A 1 111 ? 4.188 20.752 -0.125 1.00 91.69 111 GLU A O 1
ATOM 821 N N . GLN A 1 112 ? 4.410 21.990 1.748 1.00 94.88 112 GLN A N 1
ATOM 822 C CA . GLN A 1 112 ? 5.414 21.150 2.380 1.00 94.88 112 GLN A CA 1
ATOM 823 C C . GLN A 1 112 ? 4.779 19.864 2.904 1.00 94.88 112 GLN A C 1
ATOM 825 O O . GLN A 1 112 ? 3.774 19.892 3.621 1.00 94.88 112 GLN A O 1
ATOM 830 N N . ILE A 1 113 ? 5.429 18.752 2.598 1.00 94.06 113 ILE A N 1
ATOM 831 C CA . ILE A 1 113 ? 5.122 17.425 3.113 1.00 94.06 113 ILE A CA 1
ATOM 832 C C . ILE A 1 113 ? 6.326 16.887 3.885 1.00 94.06 113 ILE A C 1
ATOM 834 O O . ILE A 1 113 ? 7.465 17.306 3.666 1.00 94.06 113 ILE A O 1
ATOM 838 N N . ARG A 1 114 ? 6.066 15.968 4.817 1.00 93.06 114 ARG A N 1
ATOM 839 C CA . ARG A 1 114 ? 7.109 15.262 5.566 1.00 93.06 114 ARG A CA 1
ATOM 840 C C . ARG A 1 114 ? 7.177 13.827 5.089 1.00 93.06 114 ARG A C 1
ATOM 842 O O . ARG A 1 114 ? 6.199 13.094 5.199 1.00 93.06 114 ARG A O 1
ATOM 849 N N . THR A 1 115 ? 8.334 13.428 4.588 1.00 89.06 115 THR A N 1
ATOM 850 C CA . THR A 1 115 ? 8.591 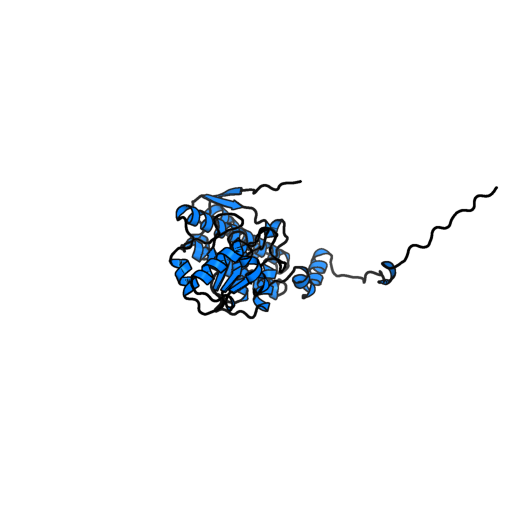12.061 4.139 1.00 89.06 115 THR A CA 1
ATOM 851 C C . THR A 1 115 ? 9.547 11.377 5.102 1.00 89.06 115 THR A C 1
ATOM 853 O O . THR A 1 115 ? 10.474 12.007 5.616 1.00 89.06 115 THR A O 1
ATOM 856 N N . LYS A 1 116 ? 9.338 10.082 5.327 1.00 86.69 116 LYS A N 1
ATOM 857 C CA . LYS A 1 116 ? 10.234 9.225 6.109 1.00 86.69 116 LYS A CA 1
ATOM 858 C C . LYS A 1 116 ? 10.817 8.152 5.211 1.00 86.69 116 LYS A C 1
ATOM 860 O O . LYS A 1 116 ? 10.166 7.747 4.249 1.00 86.69 116 LYS A O 1
ATOM 865 N N . LEU A 1 117 ? 12.012 7.678 5.554 1.00 84.25 117 LEU A N 1
ATOM 866 C CA . LEU A 1 117 ? 12.549 6.464 4.953 1.00 84.25 117 LEU A CA 1
ATOM 867 C C . LEU A 1 117 ? 11.562 5.309 5.219 1.00 84.25 117 LEU A C 1
ATOM 869 O O . LEU A 1 117 ? 11.240 5.058 6.381 1.00 84.25 117 LEU A O 1
ATOM 873 N N . PRO A 1 118 ? 11.069 4.614 4.183 1.00 83.81 118 PRO A N 1
ATOM 874 C CA . PRO A 1 118 ? 10.166 3.488 4.368 1.00 83.81 118 PRO A CA 1
ATOM 875 C C . PRO A 1 118 ? 10.930 2.278 4.924 1.00 83.81 118 PRO A C 1
ATOM 877 O O . PRO A 1 118 ? 11.551 1.512 4.184 1.00 83.81 118 PRO A O 1
ATOM 880 N N . GLU A 1 119 ? 10.899 2.126 6.248 1.00 80.31 119 GLU A N 1
ATOM 881 C CA . GLU A 1 119 ? 11.712 1.160 6.995 1.00 80.31 119 GLU A CA 1
ATOM 882 C C . GLU A 1 119 ? 11.518 -0.288 6.553 1.00 80.31 119 GLU A C 1
ATOM 884 O O . GLU A 1 119 ? 12.508 -1.002 6.415 1.00 80.31 119 GLU A O 1
ATOM 889 N N . GLY A 1 120 ? 10.291 -0.730 6.264 1.00 75.12 120 GLY A N 1
ATOM 890 C CA . GLY A 1 120 ? 10.094 -2.122 5.862 1.00 75.12 120 GLY A CA 1
ATOM 891 C C . GLY A 1 120 ? 10.752 -2.491 4.537 1.00 75.12 120 GLY A C 1
ATOM 892 O O . GLY A 1 120 ? 11.229 -3.615 4.399 1.00 75.12 120 GLY A O 1
ATOM 893 N N . TYR A 1 121 ? 10.920 -1.539 3.616 1.00 80.38 121 TYR A N 1
ATOM 894 C CA . TYR A 1 121 ? 11.741 -1.760 2.422 1.00 80.38 121 TYR A CA 1
ATOM 895 C C . TYR A 1 121 ? 13.240 -1.680 2.744 1.00 80.38 121 TYR A C 1
ATOM 897 O O . TYR A 1 121 ? 14.026 -2.491 2.261 1.00 80.38 121 TYR A O 1
ATOM 905 N N . ALA A 1 122 ? 13.648 -0.710 3.566 1.00 74.31 122 ALA A N 1
ATOM 906 C CA . ALA A 1 122 ? 15.059 -0.410 3.813 1.00 74.31 122 ALA A CA 1
ATOM 907 C C . ALA A 1 122 ? 15.756 -1.367 4.801 1.00 74.31 122 ALA A C 1
ATOM 909 O O . ALA A 1 122 ? 16.949 -1.634 4.658 1.00 74.31 122 ALA A O 1
ATOM 910 N N . PHE A 1 123 ? 15.037 -1.860 5.810 1.00 75.81 123 PHE A N 1
ATOM 911 C CA . PHE A 1 123 ? 15.591 -2.588 6.956 1.00 75.81 123 PHE A CA 1
ATOM 912 C C . PHE A 1 123 ? 15.013 -3.990 7.128 1.00 75.81 123 PHE A C 1
ATOM 914 O O . PHE A 1 123 ? 15.724 -4.867 7.619 1.00 75.81 123 PHE A O 1
ATOM 921 N N . TYR A 1 124 ? 13.764 -4.221 6.715 1.00 71.62 124 TYR A N 1
ATOM 922 C CA . TYR A 1 124 ? 13.113 -5.529 6.868 1.00 71.62 124 TYR A CA 1
ATOM 923 C C . TYR A 1 124 ? 13.075 -6.348 5.577 1.00 71.62 124 TYR A C 1
ATOM 925 O O . TYR A 1 124 ? 12.564 -7.463 5.589 1.00 71.62 124 TYR A O 1
ATOM 933 N N . ALA A 1 125 ? 13.656 -5.821 4.491 1.00 79.25 125 ALA A N 1
ATOM 934 C CA . ALA A 1 125 ? 13.707 -6.470 3.182 1.00 79.25 125 ALA A CA 1
ATOM 935 C C . ALA A 1 125 ? 12.325 -6.977 2.734 1.00 79.25 125 ALA A C 1
ATOM 937 O O . ALA A 1 125 ? 12.186 -8.092 2.237 1.00 79.25 125 ALA A O 1
ATOM 938 N N . LEU A 1 126 ? 11.286 -6.168 2.952 1.00 84.44 126 LEU A N 1
ATOM 939 C CA . LEU A 1 126 ? 9.948 -6.472 2.473 1.00 84.44 126 LEU A CA 1
ATOM 940 C C . LEU A 1 126 ? 9.873 -6.195 0.969 1.00 84.44 126 LEU A C 1
ATOM 942 O O . LEU A 1 126 ? 10.300 -5.141 0.503 1.00 84.44 126 LEU A O 1
ATOM 946 N N . TYR A 1 127 ? 9.303 -7.127 0.214 1.00 89.44 127 TYR A N 1
ATOM 947 C CA . TYR A 1 127 ? 9.193 -7.038 -1.241 1.00 89.44 127 TYR A CA 1
ATOM 948 C C . TYR A 1 127 ? 7.728 -6.797 -1.627 1.00 89.44 127 TYR A C 1
ATOM 950 O O . TYR A 1 127 ? 6.890 -7.628 -1.278 1.00 89.44 127 TYR A O 1
ATOM 958 N N . PRO A 1 128 ? 7.373 -5.703 -2.331 1.00 94.31 128 PRO A N 1
ATOM 959 C CA . PRO A 1 128 ? 6.000 -5.465 -2.795 1.00 94.31 128 PRO A CA 1
ATOM 960 C C . PRO A 1 128 ? 5.383 -6.662 -3.541 1.00 94.31 128 PRO A C 1
ATOM 962 O O . PRO A 1 128 ? 4.183 -6.925 -3.445 1.00 94.31 128 PRO A O 1
ATOM 965 N N . GLU A 1 129 ? 6.210 -7.422 -4.254 1.00 94.69 129 GLU A N 1
ATOM 966 C CA . GLU A 1 129 ? 5.834 -8.607 -5.019 1.00 94.69 129 GLU A CA 1
ATOM 967 C C . GLU A 1 129 ? 5.282 -9.730 -4.131 1.00 94.69 129 GLU A C 1
ATOM 969 O O . GLU A 1 129 ? 4.396 -10.467 -4.566 1.00 94.69 129 GLU A O 1
ATOM 974 N N . SER A 1 130 ? 5.723 -9.834 -2.870 1.00 94.50 130 SER A N 1
ATOM 975 C CA . SER A 1 130 ? 5.209 -10.851 -1.946 1.00 94.50 130 SER A CA 1
ATOM 976 C C . SER A 1 130 ? 3.733 -10.633 -1.607 1.00 94.50 130 SER A C 1
ATOM 978 O O . SER A 1 130 ? 2.974 -11.595 -1.490 1.00 94.50 130 SER A O 1
ATOM 980 N N . TYR A 1 131 ? 3.287 -9.377 -1.536 1.00 97.44 131 TYR A N 1
ATOM 981 C CA . TYR A 1 131 ? 1.889 -9.021 -1.280 1.00 97.44 131 TYR A CA 1
ATOM 982 C C . TYR A 1 131 ? 1.003 -9.297 -2.489 1.00 97.44 131 TYR A C 1
ATOM 984 O O . TYR A 1 131 ? -0.141 -9.728 -2.341 1.00 97.44 131 TYR A O 1
ATOM 992 N N . LEU A 1 132 ? 1.543 -9.104 -3.689 1.00 95.38 132 LEU A N 1
ATOM 993 C CA . LEU A 1 132 ? 0.875 -9.467 -4.931 1.00 95.38 132 LEU A CA 1
ATOM 994 C C . LEU A 1 132 ? 0.689 -10.985 -5.046 1.00 95.38 132 LEU A C 1
ATOM 996 O O . LEU A 1 132 ? -0.397 -11.455 -5.391 1.00 95.38 132 LEU A O 1
ATOM 1000 N N . ASP A 1 133 ? 1.706 -11.762 -4.686 1.00 94.81 133 ASP A N 1
ATOM 1001 C CA . ASP A 1 133 ? 1.617 -13.219 -4.673 1.00 94.81 133 ASP A CA 1
ATOM 1002 C C . ASP A 1 133 ? 0.691 -13.735 -3.561 1.00 94.81 133 ASP A C 1
ATOM 1004 O O . ASP A 1 133 ? -0.110 -14.645 -3.797 1.00 94.81 133 ASP A O 1
ATOM 1008 N N . ALA A 1 134 ? 0.725 -13.123 -2.373 1.00 96.88 134 ALA A N 1
ATOM 1009 C CA . ALA A 1 134 ? -0.203 -13.424 -1.285 1.00 96.88 134 ALA A CA 1
ATOM 1010 C C . ALA A 1 134 ? -1.658 -13.146 -1.690 1.00 96.88 134 ALA A C 1
ATOM 1012 O O . ALA A 1 134 ? -2.540 -13.974 -1.449 1.00 96.88 134 ALA A O 1
ATOM 1013 N N . ALA A 1 135 ? -1.916 -12.021 -2.359 1.00 98.06 135 ALA A N 1
ATOM 1014 C CA . ALA A 1 135 ? -3.238 -11.658 -2.858 1.00 98.06 135 ALA A CA 1
ATOM 1015 C C . ALA A 1 135 ? -3.767 -12.670 -3.879 1.00 98.06 135 ALA A C 1
ATOM 1017 O O . ALA A 1 135 ? -4.900 -13.126 -3.748 1.00 98.06 135 ALA A O 1
ATOM 1018 N N . ARG A 1 136 ? -2.945 -13.137 -4.820 1.00 95.50 136 ARG A N 1
ATOM 1019 C CA . ARG A 1 136 ? -3.362 -14.171 -5.788 1.00 95.50 136 ARG A CA 1
ATOM 1020 C C . ARG A 1 136 ? -3.726 -15.497 -5.134 1.00 95.50 136 ARG A C 1
ATOM 1022 O O . ARG A 1 136 ? -4.664 -16.164 -5.559 1.00 95.50 136 ARG A O 1
ATOM 1029 N N . ARG A 1 137 ? -2.987 -15.883 -4.093 1.00 96.12 137 ARG A N 1
ATOM 1030 C CA . ARG A 1 137 ? -3.210 -17.137 -3.353 1.00 96.12 137 ARG A CA 1
ATOM 1031 C C . ARG A 1 137 ? -4.382 -17.050 -2.378 1.00 96.12 137 ARG A C 1
ATOM 1033 O O . ARG A 1 137 ? -4.848 -18.080 -1.901 1.00 96.12 137 ARG A O 1
ATOM 1040 N N . SER A 1 138 ? -4.860 -15.842 -2.090 1.00 97.31 138 SER A N 1
ATOM 1041 C CA . SER A 1 138 ? -5.884 -15.600 -1.075 1.00 97.31 138 SER A CA 1
ATOM 1042 C C . SER A 1 138 ? -7.270 -16.148 -1.429 1.00 97.31 138 SER A C 1
ATOM 1044 O O . SER A 1 138 ? -8.088 -16.354 -0.531 1.00 97.31 138 SER A O 1
ATOM 1046 N N . GLY A 1 139 ? -7.542 -16.355 -2.723 1.00 96.50 139 GLY A N 1
ATOM 1047 C CA . GLY A 1 139 ? -8.870 -16.699 -3.239 1.00 96.50 139 GLY A CA 1
ATOM 1048 C C . GLY A 1 139 ? -9.874 -15.539 -3.213 1.00 96.50 139 GLY A C 1
ATOM 1049 O O . GLY A 1 139 ? -11.059 -15.768 -3.446 1.00 96.50 139 GLY A O 1
ATOM 1050 N N . LEU A 1 140 ? -9.422 -14.317 -2.910 1.00 98.00 140 LEU A N 1
ATOM 1051 C CA . LEU A 1 140 ? -10.235 -13.103 -2.965 1.00 98.00 140 LEU A CA 1
ATOM 1052 C C . LEU A 1 140 ? -10.393 -12.594 -4.406 1.00 98.00 140 LEU A C 1
ATOM 1054 O O . LEU A 1 140 ? -9.621 -12.958 -5.294 1.00 98.00 140 LEU A O 1
ATOM 1058 N N . GLY A 1 141 ? -11.406 -11.754 -4.628 1.00 96.69 141 GLY A N 1
ATOM 1059 C CA . GLY A 1 141 ? -11.773 -11.229 -5.943 1.00 96.69 141 GLY A CA 1
ATOM 1060 C C . GLY A 1 141 ? -11.876 -9.699 -6.005 1.00 96.69 141 GLY A C 1
ATOM 1061 O O . GLY A 1 141 ? -11.610 -9.015 -5.010 1.00 96.69 141 GLY A O 1
ATOM 1062 N N . PRO A 1 142 ? -12.293 -9.156 -7.164 1.00 97.38 142 PRO A N 1
ATOM 1063 C CA . PRO A 1 142 ? -12.340 -7.714 -7.433 1.00 97.38 142 PRO A CA 1
ATOM 1064 C C . PRO A 1 142 ? -13.380 -6.950 -6.597 1.00 97.38 142 PRO A C 1
ATOM 1066 O O . PRO A 1 142 ? -13.333 -5.726 -6.512 1.00 97.38 142 PRO A O 1
ATOM 1069 N N . ASP A 1 143 ? -14.314 -7.653 -5.956 1.00 96.69 143 ASP A N 1
ATOM 1070 C CA . ASP A 1 143 ? -15.296 -7.105 -5.014 1.00 96.69 143 ASP A CA 1
ATOM 1071 C C . ASP A 1 143 ? -14.714 -6.829 -3.613 1.00 96.69 143 ASP A C 1
ATOM 1073 O O . ASP A 1 143 ? -15.418 -6.336 -2.728 1.00 96.69 143 ASP A O 1
ATOM 1077 N N . THR A 1 144 ? -13.431 -7.132 -3.400 1.00 98.38 144 THR A N 1
ATOM 1078 C CA . THR A 1 144 ? -12.731 -6.903 -2.132 1.00 98.38 144 THR A CA 1
ATOM 1079 C C . THR A 1 144 ? -12.442 -5.420 -1.912 1.00 98.38 144 THR A C 1
ATOM 1081 O O . THR A 1 144 ? -11.823 -4.761 -2.745 1.00 98.38 144 THR A O 1
ATOM 1084 N N . THR A 1 145 ? -12.794 -4.898 -0.736 1.00 98.50 145 THR A N 1
ATOM 1085 C CA . THR A 1 145 ? -12.332 -3.574 -0.297 1.00 98.50 145 THR A CA 1
ATOM 1086 C C . THR A 1 145 ? -10.952 -3.695 0.334 1.00 98.50 145 THR A C 1
ATOM 1088 O O . THR A 1 145 ? -10.792 -4.375 1.347 1.00 98.50 145 THR A O 1
ATOM 1091 N N . VAL A 1 146 ? -9.958 -3.010 -0.230 1.00 98.81 146 VAL A N 1
ATOM 1092 C CA . VAL A 1 146 ? -8.584 -3.024 0.287 1.00 98.81 146 VAL A CA 1
ATOM 1093 C C . VAL A 1 146 ? -8.318 -1.778 1.131 1.00 98.81 146 VAL A C 1
ATOM 1095 O O . VAL A 1 146 ? -8.555 -0.655 0.685 1.00 98.81 146 VAL A O 1
ATOM 1098 N N . ILE A 1 147 ? -7.826 -1.985 2.353 1.00 98.69 147 ILE A N 1
ATOM 1099 C CA . ILE A 1 147 ? -7.466 -0.945 3.316 1.00 98.69 147 ILE A CA 1
ATOM 1100 C C . ILE A 1 147 ? -5.971 -1.056 3.628 1.00 98.69 147 ILE A C 1
ATOM 1102 O O . ILE A 1 147 ? -5.527 -2.052 4.195 1.00 98.69 147 ILE A O 1
ATOM 1106 N N . GLY A 1 148 ? -5.204 -0.025 3.282 1.00 98.31 148 GLY A N 1
ATOM 1107 C CA . GLY A 1 148 ? -3.783 0.090 3.607 1.00 98.31 148 GLY A CA 1
ATOM 1108 C C . GLY A 1 148 ? -3.541 0.923 4.859 1.00 98.31 148 GLY A C 1
ATOM 1109 O O . GLY A 1 148 ? -4.056 2.035 4.986 1.00 98.31 148 GLY A O 1
ATOM 1110 N N . ILE A 1 149 ? -2.725 0.418 5.779 1.00 97.81 149 ILE A N 1
ATOM 1111 C CA . ILE A 1 149 ? -2.283 1.182 6.949 1.00 97.81 149 ILE A CA 1
ATOM 1112 C C . ILE A 1 149 ? -1.085 2.057 6.559 1.00 97.81 149 ILE A C 1
ATOM 1114 O O . ILE A 1 149 ? -0.087 1.577 6.026 1.00 97.81 149 ILE A O 1
ATOM 1118 N N . ARG A 1 150 ? -1.187 3.369 6.795 1.00 94.81 150 ARG A N 1
ATOM 1119 C CA . ARG A 1 150 ? -0.143 4.344 6.441 1.00 94.81 150 ARG A CA 1
ATOM 1120 C C . ARG A 1 150 ? 1.150 4.128 7.232 1.00 94.81 150 ARG A C 1
ATOM 1122 O O . ARG A 1 150 ? 1.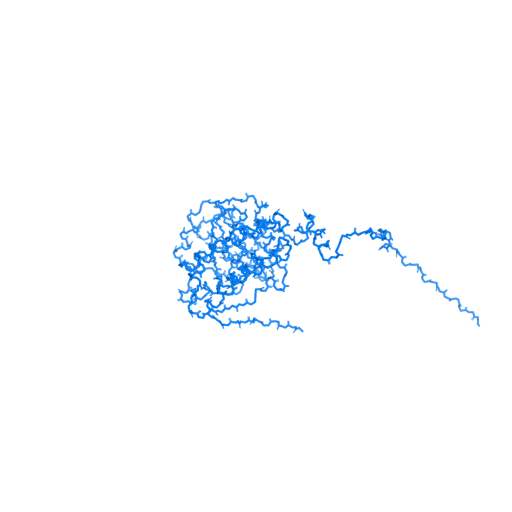119 3.711 8.387 1.00 94.81 150 ARG A O 1
ATOM 1129 N N . SER A 1 151 ? 2.268 4.531 6.625 1.00 90.69 151 SER A N 1
ATOM 1130 C CA . SER A 1 151 ? 3.531 3.780 6.493 1.00 90.69 151 SER A CA 1
ATOM 1131 C C . SER A 1 151 ? 3.523 3.036 5.148 1.00 90.69 151 SER A C 1
ATOM 1133 O O . SER A 1 151 ? 2.726 3.355 4.262 1.00 90.69 151 SER A O 1
ATOM 1135 N N . ILE A 1 152 ? 4.380 2.038 4.968 1.00 92.50 152 ILE A N 1
ATOM 1136 C CA . ILE A 1 152 ? 4.514 1.319 3.699 1.00 92.50 152 ILE A CA 1
ATOM 1137 C C . ILE A 1 152 ? 3.252 0.546 3.287 1.00 92.50 152 ILE A C 1
ATOM 1139 O O . ILE A 1 152 ? 3.084 0.257 2.101 1.00 92.50 152 ILE A O 1
ATOM 1143 N N . GLY A 1 153 ? 2.326 0.284 4.218 1.00 96.19 153 GLY A N 1
ATOM 1144 C CA . GLY A 1 153 ? 1.062 -0.405 3.952 1.00 96.19 153 GLY A CA 1
ATOM 1145 C C . GLY A 1 153 ? 0.175 0.275 2.905 1.00 96.19 153 GLY A C 1
ATOM 1146 O O . GLY A 1 153 ? -0.593 -0.417 2.244 1.00 96.19 153 GLY A O 1
ATOM 1147 N N . ILE A 1 154 ? 0.311 1.587 2.660 1.00 96.69 154 ILE A N 1
ATOM 1148 C CA . ILE A 1 154 ? -0.410 2.265 1.564 1.00 96.69 154 ILE A CA 1
ATOM 1149 C C . ILE A 1 154 ? 0.026 1.766 0.178 1.00 96.69 154 ILE A C 1
ATOM 1151 O O . ILE A 1 154 ? -0.817 1.534 -0.686 1.00 96.69 154 ILE A O 1
ATOM 1155 N N . GLY A 1 155 ? 1.331 1.553 -0.019 1.00 97.62 155 GLY A N 1
ATOM 1156 C CA . GLY A 1 155 ? 1.868 0.982 -1.251 1.00 97.62 155 GLY A CA 1
ATOM 1157 C C . GLY A 1 155 ? 1.523 -0.500 -1.339 1.00 97.62 155 GLY A C 1
ATOM 1158 O O . GLY A 1 155 ? 0.939 -0.953 -2.317 1.00 97.62 155 GLY A O 1
ATOM 1159 N N . LEU A 1 156 ? 1.774 -1.261 -0.275 1.00 98.19 156 LEU A N 1
ATOM 1160 C CA . LEU A 1 156 ? 1.466 -2.696 -0.243 1.00 98.19 156 LEU A CA 1
ATOM 1161 C C . LEU A 1 156 ? -0.019 -2.982 -0.521 1.00 98.19 156 LEU A C 1
ATOM 1163 O O . LEU A 1 156 ? -0.351 -3.938 -1.219 1.00 98.19 156 LEU A O 1
ATOM 1167 N N . ALA A 1 157 ? -0.923 -2.118 -0.056 1.00 98.62 157 ALA A N 1
ATOM 1168 C CA . ALA A 1 157 ? -2.343 -2.206 -0.374 1.00 98.62 157 ALA A CA 1
ATOM 1169 C C . ALA A 1 157 ? -2.640 -2.021 -1.869 1.00 98.62 157 ALA A C 1
ATOM 1171 O O . ALA A 1 157 ? -3.531 -2.686 -2.390 1.00 98.62 157 ALA A O 1
ATOM 1172 N N . ALA A 1 158 ? -1.886 -1.181 -2.582 1.00 98.69 158 ALA A N 1
ATOM 1173 C CA . ALA A 1 158 ? -2.005 -1.065 -4.033 1.00 98.69 158 ALA A CA 1
ATOM 1174 C C . ALA A 1 158 ? -1.556 -2.349 -4.752 1.00 98.69 158 ALA A C 1
ATOM 1176 O O . ALA A 1 158 ? -2.212 -2.761 -5.705 1.00 98.69 158 ALA A O 1
ATOM 1177 N N . MET A 1 159 ? -0.516 -3.036 -4.257 1.00 98.69 159 MET A N 1
ATOM 1178 C CA . MET A 1 159 ? -0.106 -4.353 -4.777 1.00 98.69 159 MET A CA 1
ATOM 1179 C C . MET A 1 159 ? -1.203 -5.403 -4.600 1.00 98.69 159 MET A C 1
ATOM 1181 O O . MET A 1 159 ? -1.506 -6.148 -5.534 1.00 98.69 159 MET A O 1
ATOM 1185 N N . VAL A 1 160 ? -1.830 -5.435 -3.419 1.00 98.81 160 VAL A N 1
ATOM 1186 C CA . VAL A 1 160 ? -2.976 -6.313 -3.150 1.00 98.81 160 VAL A CA 1
ATOM 1187 C C . VAL A 1 160 ? -4.146 -5.959 -4.069 1.00 98.81 160 VAL A C 1
ATOM 1189 O O . VAL A 1 160 ? -4.699 -6.847 -4.710 1.00 98.81 160 VAL A O 1
ATOM 1192 N N . ALA A 1 161 ? -4.497 -4.677 -4.198 1.00 98.75 161 ALA A N 1
ATOM 1193 C CA . ALA A 1 161 ? -5.592 -4.241 -5.063 1.00 98.75 161 ALA A CA 1
ATOM 1194 C C . ALA A 1 161 ? -5.362 -4.625 -6.535 1.00 98.75 161 ALA A C 1
ATOM 1196 O O . ALA A 1 161 ? -6.249 -5.222 -7.144 1.00 98.75 161 ALA A O 1
ATOM 1197 N N . ALA A 1 162 ? -4.160 -4.381 -7.070 1.00 98.62 162 ALA A N 1
ATOM 1198 C CA . ALA A 1 162 ? -3.783 -4.756 -8.433 1.00 98.62 162 ALA A CA 1
ATOM 1199 C C . ALA A 1 162 ? -3.894 -6.270 -8.663 1.00 98.62 162 ALA A C 1
ATOM 1201 O O . ALA A 1 162 ? -4.441 -6.720 -9.668 1.00 98.62 162 ALA A O 1
ATOM 1202 N N . ALA A 1 163 ? -3.414 -7.076 -7.714 1.00 98.38 163 ALA A N 1
ATOM 1203 C CA . ALA A 1 163 ? -3.457 -8.531 -7.815 1.00 98.38 163 ALA A CA 1
ATOM 1204 C C . ALA A 1 163 ? -4.882 -9.111 -7.752 1.00 98.38 163 ALA A C 1
ATOM 1206 O O . ALA A 1 163 ? -5.136 -10.148 -8.365 1.00 98.38 163 ALA A O 1
ATOM 1207 N N . LEU A 1 164 ? -5.796 -8.456 -7.029 1.00 98.38 164 LEU A N 1
ATOM 1208 C CA . LEU A 1 164 ? -7.203 -8.859 -6.919 1.00 98.38 164 LEU A CA 1
ATOM 1209 C C . LEU A 1 164 ? -8.089 -8.289 -8.039 1.00 98.38 164 LEU A C 1
ATOM 1211 O O . LEU A 1 164 ? -9.240 -8.705 -8.170 1.00 98.38 164 LEU A O 1
ATOM 1215 N N . GLY A 1 165 ? -7.589 -7.326 -8.823 1.00 98.12 165 GLY A N 1
ATOM 1216 C CA . GLY A 1 165 ? -8.413 -6.524 -9.732 1.00 98.12 165 GLY A CA 1
ATOM 1217 C C . GLY A 1 165 ? -9.431 -5.649 -8.989 1.00 98.12 165 GLY A C 1
ATOM 1218 O O . GLY A 1 165 ? -10.507 -5.368 -9.514 1.00 98.12 165 GLY A O 1
ATOM 1219 N N . ALA A 1 166 ? -9.128 -5.283 -7.743 1.00 98.25 166 ALA A N 1
ATOM 1220 C CA . ALA A 1 166 ? -10.000 -4.486 -6.893 1.00 98.25 166 ALA A CA 1
ATOM 1221 C C . ALA A 1 166 ? -9.876 -2.986 -7.199 1.00 98.25 166 ALA A C 1
ATOM 1223 O O . ALA A 1 166 ? -8.938 -2.524 -7.849 1.00 98.25 166 ALA A O 1
ATOM 1224 N N . ALA A 1 167 ? -10.823 -2.201 -6.684 1.00 97.56 167 ALA A N 1
ATOM 1225 C CA . ALA A 1 167 ? -10.739 -0.744 -6.738 1.00 97.56 167 ALA A CA 1
ATOM 1226 C C . ALA A 1 167 ? -9.493 -0.215 -5.986 1.00 97.56 167 ALA A C 1
ATOM 1228 O O . ALA A 1 167 ? -9.004 -0.892 -5.075 1.00 97.56 167 ALA A O 1
ATOM 1229 N N . PRO A 1 168 ? -9.021 1.017 -6.285 1.00 98.19 168 PRO A N 1
ATOM 1230 C CA . PRO A 1 168 ? -7.915 1.630 -5.555 1.00 98.19 168 PRO A CA 1
ATOM 1231 C C . PRO A 1 168 ? -8.117 1.571 -4.038 1.00 98.19 168 PRO A C 1
ATOM 1233 O O . PRO A 1 168 ? -9.221 1.836 -3.540 1.00 98.19 168 PRO A O 1
ATOM 1236 N N . ALA A 1 169 ? -7.046 1.214 -3.326 1.00 98.19 169 ALA A N 1
ATOM 1237 C CA . ALA A 1 169 ? -7.074 0.996 -1.888 1.00 98.19 169 ALA A CA 1
ATOM 1238 C C . ALA A 1 169 ? -7.383 2.284 -1.112 1.00 98.19 169 ALA A C 1
ATOM 1240 O O . ALA A 1 169 ? -6.981 3.384 -1.492 1.00 98.19 169 ALA A O 1
ATOM 1241 N N . ILE A 1 170 ? -8.072 2.128 0.015 1.00 97.81 170 ILE A N 1
ATOM 1242 C CA . ILE A 1 170 ? -8.332 3.204 0.974 1.00 97.81 170 ILE A CA 1
ATOM 1243 C C . ILE A 1 170 ? -7.197 3.198 1.994 1.00 97.81 170 ILE A C 1
ATOM 1245 O O . ILE A 1 170 ? -6.850 2.141 2.515 1.00 97.81 170 ILE A O 1
ATOM 1249 N N . SER A 1 171 ? -6.620 4.357 2.304 1.00 97.75 171 SER A N 1
ATOM 1250 C CA . SER A 1 171 ? -5.559 4.446 3.311 1.00 97.75 171 SER A CA 1
ATOM 1251 C C . SER A 1 171 ? -6.094 4.939 4.654 1.00 97.75 171 SER A C 1
ATOM 1253 O O . SER A 1 171 ? -6.956 5.813 4.696 1.00 97.75 171 SER A O 1
ATOM 1255 N N . VAL A 1 172 ? -5.573 4.399 5.757 1.00 98.00 172 VAL A N 1
ATOM 1256 C CA . VAL A 1 172 ? -5.918 4.832 7.122 1.00 98.00 172 VAL A CA 1
ATOM 1257 C C . VAL A 1 172 ? -4.669 5.015 7.982 1.00 98.00 172 VAL A C 1
ATOM 1259 O O . VAL A 1 172 ? -3.651 4.363 7.757 1.00 98.00 172 VAL A O 1
ATOM 1262 N N . ARG A 1 173 ? -4.721 5.899 8.980 1.00 97.19 173 ARG A N 1
ATOM 1263 C CA . ARG A 1 173 ? -3.652 6.115 9.966 1.00 97.19 173 ARG A CA 1
ATOM 1264 C C . ARG A 1 173 ? -4.179 5.822 11.366 1.00 97.19 173 ARG A C 1
ATOM 1266 O O . ARG A 1 173 ? -4.840 6.675 11.961 1.00 97.19 173 ARG A O 1
ATOM 1273 N N . PRO A 1 174 ? -3.849 4.652 11.931 1.00 96.62 174 PRO A N 1
ATOM 1274 C CA . PRO A 1 174 ? -4.156 4.360 13.318 1.00 96.62 174 PRO A CA 1
ATOM 1275 C C . PRO A 1 174 ? -3.498 5.371 14.269 1.00 96.62 174 PRO A C 1
ATOM 1277 O O . PRO A 1 174 ? -2.326 5.732 14.125 1.00 96.62 174 PRO A O 1
ATOM 1280 N N . VAL A 1 175 ? -4.254 5.817 15.266 1.00 95.19 175 VAL A N 1
ATOM 1281 C CA . VAL A 1 175 ? -3.872 6.819 16.268 1.00 95.19 175 VAL A CA 1
ATOM 1282 C C . VAL A 1 175 ? -4.173 6.347 17.681 1.00 95.19 175 VAL A C 1
ATOM 1284 O O . VAL A 1 175 ? -4.699 5.260 17.884 1.00 95.19 175 VAL A O 1
ATOM 1287 N N . GLY A 1 176 ? -3.797 7.144 18.680 1.00 93.94 176 GLY A N 1
ATOM 1288 C CA . GLY A 1 176 ? -3.886 6.753 20.084 1.00 93.94 176 GLY A CA 1
ATOM 1289 C C . GLY A 1 176 ? -2.624 6.043 20.562 1.00 93.94 176 GLY A C 1
ATOM 1290 O O . GLY A 1 176 ? -1.546 6.213 19.984 1.00 93.94 176 GLY A O 1
ATOM 1291 N N . HIS A 1 177 ? -2.750 5.286 21.648 1.00 92.69 177 HIS A N 1
ATOM 1292 C CA . HIS A 1 177 ? -1.616 4.656 22.315 1.00 92.69 177 HIS A CA 1
ATOM 1293 C C . HIS A 1 177 ? -0.967 3.588 21.407 1.00 92.69 177 HIS A C 1
ATOM 1295 O O . HIS A 1 177 ? -1.687 2.864 20.721 1.00 92.69 177 HIS A O 1
ATOM 1301 N N . PRO A 1 178 ? 0.371 3.423 21.392 1.00 90.19 178 PRO A N 1
ATOM 1302 C CA . PRO A 1 178 ? 1.041 2.438 20.533 1.00 90.19 178 PRO A CA 1
ATOM 1303 C C . PRO A 1 178 ? 0.530 0.995 20.667 1.00 90.19 178 PRO A C 1
ATOM 1305 O O . PRO A 1 178 ? 0.588 0.235 19.704 1.00 90.19 178 PRO A O 1
ATOM 1308 N N . PHE A 1 179 ? -0.006 0.610 21.826 1.00 92.62 179 PHE A N 1
ATOM 1309 C CA . PHE A 1 179 ? -0.567 -0.730 22.083 1.00 92.62 179 PHE A CA 1
ATOM 1310 C C . PHE A 1 179 ? -2.105 -0.771 22.113 1.00 92.62 179 PHE A C 1
ATOM 1312 O O . PHE A 1 179 ? -2.693 -1.796 22.437 1.00 92.62 179 PHE A O 1
ATOM 1319 N N . ASP A 1 180 ? -2.750 0.343 21.771 1.00 92.69 180 ASP A N 1
ATOM 1320 C CA . ASP A 1 180 ? -4.206 0.495 21.738 1.00 92.69 180 ASP A CA 1
ATOM 1321 C C . ASP A 1 180 ? -4.568 1.534 20.667 1.00 92.69 180 ASP A C 1
ATOM 1323 O O . ASP A 1 180 ? -4.992 2.661 20.941 1.00 92.69 180 ASP A O 1
ATOM 1327 N N . ARG A 1 181 ? -4.223 1.191 19.422 1.00 95.62 181 ARG A N 1
ATOM 1328 C CA . ARG A 1 181 ? -4.441 2.059 18.270 1.00 95.62 181 ARG A CA 1
ATOM 1329 C C . ARG A 1 181 ? -5.884 1.917 17.803 1.00 95.62 181 ARG A C 1
ATOM 1331 O O . ARG A 1 181 ? -6.414 0.815 17.751 1.00 95.62 181 ARG A O 1
ATOM 1338 N N . ARG A 1 182 ? -6.472 3.029 17.381 1.00 96.69 182 ARG A N 1
ATOM 1339 C CA . ARG A 1 182 ? -7.801 3.112 16.760 1.00 96.69 182 ARG A CA 1
ATOM 1340 C C . ARG A 1 182 ? -7.726 3.907 15.467 1.00 96.69 182 ARG A C 1
ATOM 1342 O O . ARG A 1 182 ? -6.774 4.663 15.280 1.00 96.69 182 ARG A O 1
ATOM 1349 N N . ILE A 1 183 ? -8.721 3.779 14.601 1.00 96.94 183 ILE A N 1
ATOM 1350 C CA . ILE A 1 183 ? -8.849 4.644 13.425 1.00 96.94 183 ILE A CA 1
ATOM 1351 C C . ILE A 1 183 ? -9.953 5.678 13.627 1.00 96.94 183 ILE A C 1
ATOM 1353 O O . ILE A 1 183 ? -11.027 5.361 14.131 1.00 96.94 183 ILE A O 1
ATOM 1357 N N . ASP A 1 184 ? -9.674 6.904 13.193 1.00 95.94 184 ASP A N 1
ATOM 1358 C CA . ASP A 1 184 ? -10.628 8.010 13.170 1.00 95.94 184 ASP A CA 1
ATOM 1359 C C . ASP A 1 184 ? -10.840 8.395 11.700 1.00 95.94 184 ASP A C 1
ATOM 1361 O O . ASP A 1 184 ? -9.958 8.993 11.079 1.00 95.94 184 ASP A O 1
ATOM 1365 N N . ILE A 1 185 ? -11.983 8.008 11.128 1.00 96.62 185 ILE A N 1
ATOM 1366 C CA . ILE A 1 185 ? -12.280 8.196 9.701 1.00 96.62 185 ILE A CA 1
ATOM 1367 C C . ILE A 1 185 ? -13.525 9.069 9.487 1.00 96.62 185 ILE A C 1
ATOM 1369 O O . ILE A 1 185 ? -14.499 8.990 10.241 1.00 96.62 185 ILE A O 1
ATOM 1373 N N . GLY A 1 186 ? -13.480 9.893 8.444 1.00 97.19 186 GLY A N 1
ATOM 1374 C CA . GLY A 1 186 ? -14.544 10.777 7.982 1.00 97.19 186 GLY A CA 1
ATOM 1375 C C . GLY A 1 186 ? -15.667 10.050 7.236 1.00 97.19 186 GLY A C 1
ATOM 1376 O O . GLY A 1 186 ? -15.706 8.819 7.151 1.00 97.19 186 GLY A O 1
ATOM 1377 N N . GLN A 1 187 ? -16.627 10.814 6.710 1.00 96.25 187 GLN A N 1
ATOM 1378 C CA . GLN A 1 187 ? -17.850 10.248 6.126 1.00 96.25 187 GLN A CA 1
ATOM 1379 C C . GLN A 1 187 ? -17.594 9.568 4.777 1.00 96.25 187 GLN A C 1
ATOM 1381 O O . GLN A 1 187 ? -18.194 8.523 4.513 1.00 96.25 187 GLN A O 1
ATOM 1386 N N . GLY A 1 188 ? -16.695 10.118 3.954 1.00 95.50 188 GLY A N 1
ATOM 1387 C CA . GLY A 1 188 ? -16.350 9.579 2.639 1.00 95.50 188 GLY A CA 1
ATOM 1388 C C . GLY A 1 188 ? -15.799 8.150 2.694 1.00 95.50 188 GLY A C 1
ATOM 1389 O O . GLY A 1 188 ? -16.449 7.234 2.170 1.00 95.50 188 GLY A O 1
ATOM 1390 N N . PRO A 1 189 ? -14.651 7.893 3.359 1.00 96.00 189 PRO A N 1
ATOM 1391 C CA . PRO A 1 189 ? -14.084 6.550 3.428 1.00 96.00 189 PRO A CA 1
ATOM 1392 C C . PRO A 1 189 ? -15.000 5.597 4.198 1.00 96.00 189 PRO A C 1
ATOM 1394 O O . PRO A 1 189 ? -15.138 4.440 3.805 1.00 96.00 189 PRO A O 1
ATOM 1397 N N . ARG A 1 190 ? -15.709 6.077 5.231 1.00 97.62 190 ARG A N 1
ATOM 1398 C CA . ARG A 1 190 ? -16.702 5.277 5.959 1.00 97.62 190 ARG A CA 1
ATOM 1399 C C . ARG A 1 190 ? -17.788 4.737 5.035 1.00 97.62 190 ARG A C 1
ATOM 1401 O O . ARG A 1 190 ? -18.054 3.538 5.059 1.00 97.62 190 ARG A O 1
ATOM 1408 N N . ALA A 1 191 ? -18.407 5.588 4.218 1.00 96.00 191 ALA A N 1
ATOM 1409 C CA . ALA A 1 191 ? -19.450 5.162 3.288 1.00 96.00 191 ALA A CA 1
ATOM 1410 C C . ALA A 1 191 ? -18.916 4.145 2.267 1.00 96.00 191 ALA A C 1
ATOM 1412 O O . ALA A 1 191 ? -19.574 3.142 1.984 1.00 96.00 191 ALA A O 1
ATOM 1413 N N . ARG A 1 192 ? -17.694 4.355 1.763 1.00 94.38 192 ARG A N 1
ATOM 1414 C CA . ARG A 1 192 ? -17.050 3.445 0.807 1.00 94.38 192 ARG A CA 1
ATOM 1415 C C . ARG A 1 192 ? -16.729 2.078 1.420 1.00 94.38 192 ARG A C 1
ATOM 1417 O O . ARG A 1 192 ? -16.931 1.061 0.768 1.00 94.38 192 ARG A O 1
ATOM 1424 N N . IL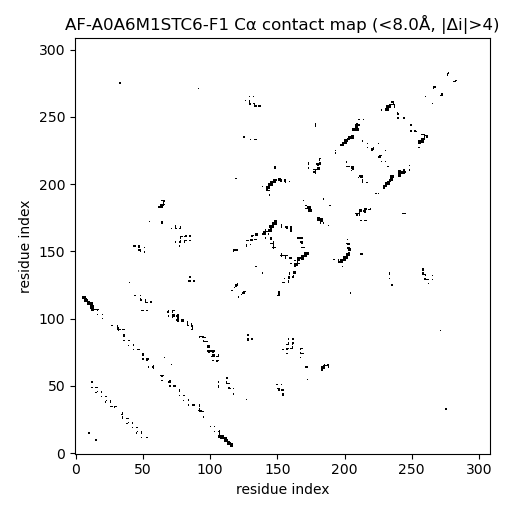E A 1 193 ? -16.278 2.037 2.673 1.00 96.38 193 ILE A N 1
ATOM 1425 C CA . ILE A 1 193 ? -15.976 0.778 3.368 1.00 96.38 193 ILE A CA 1
ATOM 1426 C C . ILE A 1 193 ? -17.267 0.021 3.696 1.00 96.38 193 ILE A C 1
ATOM 1428 O O . ILE A 1 193 ? -17.375 -1.166 3.400 1.00 96.38 193 ILE A O 1
ATOM 1432 N N . LEU A 1 194 ? -18.261 0.703 4.274 1.00 96.06 194 LEU A N 1
ATOM 1433 C CA . LEU A 1 194 ? -19.482 0.057 4.769 1.00 96.06 194 LEU A CA 1
ATOM 1434 C C . LEU A 1 194 ? -20.478 -0.321 3.664 1.00 96.06 194 LEU A C 1
ATOM 1436 O O . LEU A 1 194 ? -21.329 -1.177 3.890 1.00 96.06 194 LEU A O 1
ATOM 1440 N N . SER A 1 195 ? -20.384 0.282 2.476 1.00 93.19 195 SER A N 1
ATOM 1441 C CA . SER A 1 195 ? -21.200 -0.122 1.320 1.00 93.19 195 SER A CA 1
ATOM 1442 C C . SER A 1 195 ? -20.710 -1.407 0.645 1.00 93.19 195 SER A C 1
ATOM 1444 O O . SER A 1 195 ? -21.431 -1.974 -0.176 1.00 93.19 195 SER A O 1
ATOM 1446 N N . SER A 1 196 ? -19.513 -1.893 0.989 1.00 88.50 196 SER A N 1
ATOM 1447 C CA . SER A 1 196 ? -18.974 -3.125 0.420 1.00 88.50 196 SER A CA 1
ATOM 1448 C C . SER A 1 196 ? -19.709 -4.357 0.942 1.00 88.50 196 SER A C 1
ATOM 1450 O O . SER A 1 196 ? -19.876 -4.539 2.152 1.00 88.50 196 SER A O 1
ATOM 1452 N N . ALA A 1 197 ? -20.102 -5.240 0.023 1.00 89.75 197 ALA A N 1
ATOM 1453 C CA . ALA A 1 197 ? -20.655 -6.558 0.336 1.00 89.75 197 ALA A CA 1
ATOM 1454 C C . ALA A 1 197 ? -19.580 -7.663 0.366 1.00 89.75 197 ALA A C 1
ATOM 1456 O O . ALA A 1 197 ? -19.805 -8.705 0.982 1.00 89.75 197 ALA A O 1
ATOM 1457 N N . GLY A 1 198 ? -18.423 -7.430 -0.266 1.00 95.62 198 GLY A N 1
ATOM 1458 C CA . GLY A 1 198 ? -17.351 -8.411 -0.439 1.00 95.62 198 GLY A CA 1
ATOM 1459 C C . GLY A 1 198 ? -16.446 -8.571 0.783 1.00 95.62 198 GLY A C 1
ATOM 1460 O O . GLY A 1 198 ? -16.758 -8.131 1.896 1.00 95.62 198 GLY A O 1
ATOM 1461 N N . ALA A 1 199 ? -15.299 -9.217 0.592 1.00 98.12 199 ALA A N 1
ATOM 1462 C CA . ALA A 1 199 ? -14.269 -9.299 1.624 1.00 98.12 199 ALA A CA 1
ATOM 1463 C C . ALA A 1 199 ? -13.630 -7.926 1.899 1.00 98.12 199 ALA A C 1
ATOM 1465 O O . ALA A 1 199 ? -13.688 -7.009 1.076 1.00 98.12 199 ALA A O 1
ATOM 1466 N N . ILE A 1 200 ? -12.986 -7.792 3.057 1.00 98.56 200 ILE A N 1
ATOM 1467 C CA . ILE A 1 200 ? -12.162 -6.634 3.401 1.00 98.56 200 ILE A CA 1
ATOM 1468 C C . ILE A 1 200 ? -10.738 -7.110 3.668 1.00 98.56 200 ILE A C 1
ATOM 1470 O O . ILE A 1 200 ? -10.508 -7.937 4.550 1.00 98.56 200 ILE A O 1
ATOM 1474 N N . ALA A 1 201 ? -9.788 -6.576 2.908 1.00 98.69 201 ALA A N 1
ATOM 1475 C CA . ALA A 1 201 ? -8.365 -6.841 3.055 1.00 98.69 201 ALA A CA 1
ATOM 1476 C C . ALA A 1 201 ? -7.703 -5.705 3.845 1.00 98.69 201 ALA A C 1
ATOM 1478 O O . ALA A 1 201 ? -7.693 -4.566 3.388 1.00 98.69 201 ALA A O 1
ATOM 1479 N N . ILE A 1 202 ? -7.140 -6.010 5.013 1.00 98.62 202 ILE A N 1
ATOM 1480 C CA . ILE A 1 202 ? -6.332 -5.082 5.813 1.00 98.62 202 ILE A CA 1
ATOM 1481 C C . ILE A 1 202 ? -4.861 -5.380 5.533 1.00 98.62 202 ILE A C 1
ATOM 1483 O O . ILE A 1 202 ? -4.403 -6.500 5.769 1.00 98.62 202 ILE A O 1
ATOM 1487 N N . VAL A 1 203 ? -4.132 -4.384 5.037 1.00 98.50 203 VAL A N 1
ATOM 1488 C CA . VAL A 1 203 ? -2.768 -4.536 4.526 1.00 98.50 203 VAL A CA 1
ATOM 1489 C C . VAL A 1 203 ? -1.807 -3.646 5.305 1.00 98.50 203 VAL A C 1
ATOM 1491 O O . VAL A 1 203 ? -2.015 -2.434 5.411 1.00 98.50 203 VAL A O 1
ATOM 1494 N N . ASP A 1 204 ? -0.757 -4.252 5.852 1.00 95.56 204 ASP A N 1
ATOM 1495 C CA . ASP A 1 204 ? 0.301 -3.55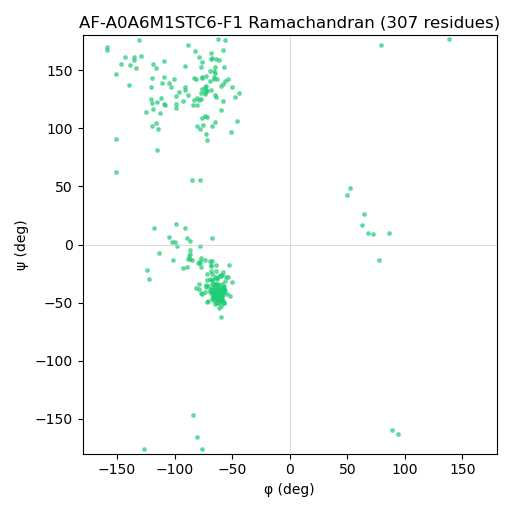7 6.587 1.00 95.56 204 ASP A CA 1
ATOM 1496 C C . ASP A 1 204 ? 1.585 -4.402 6.617 1.00 95.56 204 ASP A C 1
ATOM 1498 O O . ASP A 1 204 ? 1.566 -5.596 6.322 1.00 95.56 204 ASP A O 1
ATOM 1502 N N . GLU A 1 205 ? 2.694 -3.790 7.022 1.00 89.38 205 GLU A N 1
ATOM 1503 C CA . GLU A 1 205 ? 3.931 -4.491 7.377 1.00 89.38 205 GLU A CA 1
ATOM 1504 C C . GLU A 1 205 ? 3.782 -5.290 8.679 1.00 89.38 205 GLU A C 1
ATOM 1506 O O . GLU A 1 205 ? 4.439 -6.309 8.854 1.00 89.38 205 GLU A O 1
ATOM 1511 N N . GLY A 1 206 ? 2.927 -4.852 9.610 1.00 85.06 206 GLY A N 1
ATOM 1512 C CA . GLY A 1 206 ? 2.750 -5.511 10.904 1.00 85.06 206 GLY A CA 1
ATOM 1513 C C . GLY A 1 206 ? 2.365 -7.001 10.815 1.00 85.06 206 GLY A C 1
ATOM 1514 O O . GLY A 1 206 ? 2.093 -7.520 9.735 1.00 85.06 206 GLY A O 1
ATOM 1515 N N . PRO A 1 207 ? 2.258 -7.699 11.959 1.00 84.06 207 PRO A N 1
ATOM 1516 C CA . PRO A 1 207 ? 2.170 -7.138 13.307 1.00 84.06 207 PRO A CA 1
ATOM 1517 C C . PRO A 1 207 ? 3.524 -6.946 14.015 1.00 84.06 207 PRO A C 1
ATOM 1519 O O . PRO A 1 207 ? 4.339 -7.851 14.085 1.00 84.06 207 PRO A O 1
ATOM 1522 N N . GLY A 1 208 ? 3.710 -5.786 14.656 1.00 84.12 208 GLY A N 1
ATOM 1523 C CA . GLY A 1 208 ? 4.822 -5.546 15.589 1.00 84.12 208 GLY A CA 1
ATOM 15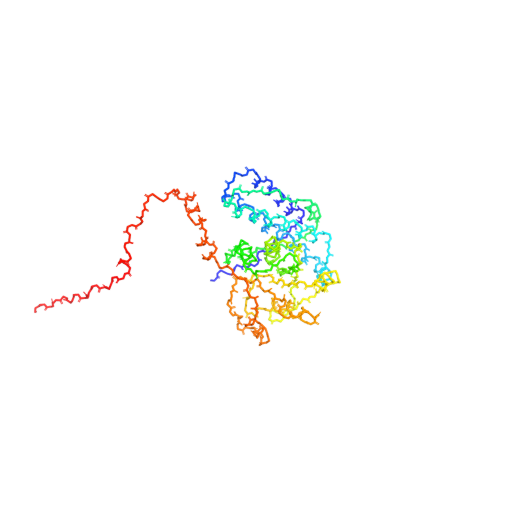24 C C . GLY A 1 208 ? 4.547 -6.048 17.019 1.00 84.12 208 GLY A C 1
ATOM 1525 O O . GLY A 1 208 ? 3.803 -7.003 17.242 1.00 84.12 208 GLY A O 1
ATOM 1526 N N . LEU A 1 209 ? 5.087 -5.345 18.024 1.00 84.62 209 LEU A N 1
ATOM 1527 C CA . LEU A 1 209 ? 5.013 -5.733 19.448 1.00 84.62 209 LEU A CA 1
ATOM 1528 C C . LEU A 1 209 ? 3.595 -5.968 20.001 1.00 84.62 209 LEU A C 1
ATOM 1530 O O . LEU A 1 209 ? 3.441 -6.734 20.949 1.00 84.62 209 LEU A O 1
ATOM 1534 N N . SER A 1 210 ? 2.575 -5.317 19.441 1.00 89.75 210 SER A N 1
ATOM 1535 C CA . SER A 1 210 ? 1.179 -5.426 19.894 1.00 89.75 210 SER A CA 1
ATOM 1536 C C . SER A 1 210 ? 0.195 -5.864 18.806 1.00 89.75 210 SER A C 1
ATOM 1538 O O . SER A 1 210 ? -0.893 -6.333 19.124 1.00 89.75 210 SER A O 1
ATOM 1540 N N . GLY A 1 211 ? 0.527 -5.676 17.523 1.00 91.44 211 GLY A N 1
ATOM 1541 C CA . GLY A 1 211 ? -0.439 -5.800 16.422 1.00 91.44 211 GLY A CA 1
ATOM 1542 C C . GLY A 1 211 ? -1.595 -4.793 16.471 1.00 91.44 211 GLY A C 1
ATOM 1543 O O . GLY A 1 211 ? -2.611 -5.008 15.809 1.00 91.44 211 GLY A O 1
ATOM 1544 N N . SER A 1 212 ? -1.466 -3.717 17.255 1.00 94.50 212 SER A N 1
ATOM 1545 C CA . SER A 1 212 ? -2.544 -2.758 17.517 1.00 94.50 212 SER A CA 1
ATOM 1546 C C . SER A 1 212 ? -3.008 -2.013 16.265 1.00 94.50 212 SER A C 1
ATOM 1548 O O . SER A 1 212 ? -4.191 -1.741 16.147 1.00 94.50 212 SER A O 1
ATOM 1550 N N . SER A 1 213 ? -2.121 -1.709 15.312 1.00 95.69 213 SER A N 1
ATOM 1551 C CA . SER A 1 213 ? -2.495 -1.028 14.064 1.00 95.69 213 SER A CA 1
ATOM 1552 C C . SER A 1 213 ? -3.485 -1.859 13.245 1.00 95.69 213 SER A C 1
ATOM 1554 O O . SER A 1 213 ? -4.584 -1.395 12.955 1.00 95.69 213 SER A O 1
ATOM 1556 N N . LEU A 1 214 ? -3.126 -3.112 12.938 1.00 96.81 214 LEU A N 1
ATOM 1557 C CA . LEU A 1 214 ? -3.984 -4.057 12.217 1.00 96.81 214 LEU A CA 1
ATOM 1558 C C . LEU A 1 214 ? -5.294 -4.312 12.967 1.00 96.81 214 LEU A C 1
ATOM 1560 O O . LEU A 1 214 ? -6.375 -4.269 12.378 1.00 96.81 214 LEU A O 1
ATOM 1564 N N . ASN A 1 215 ? -5.207 -4.564 14.275 1.00 96.56 215 ASN A N 1
ATOM 1565 C CA . ASN A 1 215 ? -6.394 -4.869 15.062 1.00 96.56 215 ASN A CA 1
ATOM 1566 C C . ASN A 1 215 ? -7.286 -3.650 15.296 1.00 96.56 215 ASN A C 1
ATOM 1568 O O . ASN A 1 215 ? -8.491 -3.829 15.316 1.00 96.56 215 ASN A O 1
ATOM 1572 N N . GLY A 1 216 ? -6.741 -2.437 15.372 1.00 97.31 216 GLY A N 1
ATOM 1573 C CA . GLY A 1 216 ? -7.517 -1.204 15.498 1.00 97.31 216 GLY A CA 1
ATOM 1574 C C . GLY A 1 216 ? -8.384 -0.918 14.272 1.00 97.31 216 GLY A C 1
ATOM 1575 O O . GLY A 1 216 ? -9.505 -0.432 14.409 1.00 97.31 216 GLY A O 1
ATOM 1576 N N . VAL A 1 217 ? -7.912 -1.276 13.069 1.00 98.12 217 VAL A N 1
ATOM 1577 C CA . VAL A 1 217 ? -8.757 -1.262 11.861 1.00 98.12 217 VAL A CA 1
ATOM 1578 C C . VAL A 1 217 ? -9.852 -2.323 11.971 1.00 98.12 217 VAL A C 1
ATOM 1580 O O . VAL A 1 217 ? -11.020 -2.033 11.727 1.00 98.12 217 VAL A O 1
ATOM 1583 N N . ALA A 1 218 ? -9.494 -3.548 12.362 1.00 98.06 218 ALA A N 1
ATOM 1584 C CA . ALA A 1 218 ? -10.456 -4.639 12.492 1.00 98.06 218 ALA A CA 1
ATOM 1585 C C . ALA A 1 218 ? -11.507 -4.392 13.594 1.00 98.06 218 ALA A C 1
ATOM 1587 O O . ALA A 1 218 ? -12.669 -4.736 13.399 1.00 98.06 218 ALA A O 1
ATOM 1588 N N . ASP A 1 219 ? -11.137 -3.754 14.706 1.00 97.94 219 ASP A N 1
ATOM 1589 C CA . ASP A 1 219 ? -12.049 -3.357 15.783 1.00 97.94 219 ASP A CA 1
ATOM 1590 C C . ASP A 1 219 ? -13.089 -2.380 15.252 1.00 97.94 219 ASP A C 1
ATOM 1592 O O . ASP A 1 219 ? -14.286 -2.640 15.360 1.00 97.94 219 ASP A O 1
ATOM 1596 N N . TRP A 1 220 ? -12.641 -1.333 14.556 1.00 98.31 220 TRP A N 1
ATOM 1597 C CA . TRP A 1 220 ? -13.544 -0.378 13.927 1.00 98.31 220 TRP A CA 1
ATOM 1598 C C . TRP A 1 220 ? -14.499 -1.051 12.927 1.00 98.31 220 TRP A C 1
ATOM 1600 O O . TRP A 1 220 ? -15.687 -0.732 12.897 1.00 98.31 220 TRP A O 1
ATOM 1610 N N . LEU A 1 221 ? -14.025 -2.010 12.123 1.00 98.00 221 LEU A N 1
ATOM 1611 C CA . LEU A 1 221 ? -14.880 -2.748 11.183 1.00 98.00 221 LEU A CA 1
ATOM 1612 C C . LEU A 1 221 ? -15.973 -3.547 11.910 1.00 98.00 221 LEU A C 1
ATOM 1614 O O . LEU A 1 221 ? -17.147 -3.459 11.539 1.00 98.00 221 LEU A O 1
ATOM 1618 N N . VAL A 1 222 ? -15.603 -4.288 12.956 1.00 97.56 222 VAL A N 1
ATOM 1619 C CA . VAL A 1 222 ? -16.535 -5.110 13.743 1.00 97.56 222 VAL A CA 1
ATOM 1620 C C . VAL A 1 222 ? -17.554 -4.246 14.482 1.00 97.56 222 VAL A C 1
ATOM 1622 O O . VAL A 1 222 ? -18.750 -4.536 14.446 1.00 97.56 222 VAL A O 1
ATOM 1625 N N . GLU A 1 223 ? -17.114 -3.142 15.085 1.00 97.19 223 GLU A N 1
ATOM 1626 C CA . GLU A 1 223 ? -17.987 -2.165 15.749 1.00 97.19 223 GLU A CA 1
ATOM 1627 C C . GLU A 1 223 ? -19.020 -1.548 14.796 1.00 97.19 223 GLU A C 1
ATOM 1629 O O . GLU A 1 223 ? -20.112 -1.167 15.219 1.00 97.19 223 GLU A O 1
ATOM 1634 N N . ASN A 1 224 ? -18.707 -1.484 13.499 1.00 97.06 224 ASN A N 1
ATOM 1635 C CA . ASN A 1 224 ? -19.601 -0.979 12.459 1.00 97.06 224 ASN A CA 1
ATOM 1636 C C . ASN A 1 224 ? -20.340 -2.096 11.696 1.00 97.06 224 ASN A C 1
ATOM 1638 O O . ASN A 1 224 ? -20.900 -1.849 10.627 1.00 97.06 224 ASN A O 1
ATOM 1642 N N . GLY A 1 225 ? -20.395 -3.308 12.258 1.00 96.50 225 GLY A N 1
ATOM 1643 C CA . GLY A 1 225 ? -21.242 -4.400 11.775 1.00 96.50 225 GLY A CA 1
ATOM 1644 C C . GLY A 1 225 ? -20.629 -5.267 10.674 1.00 96.50 225 GLY A C 1
ATOM 1645 O O . GLY A 1 225 ? -21.335 -6.096 10.097 1.00 96.50 225 GLY A O 1
ATOM 1646 N N . ILE A 1 226 ? -19.335 -5.118 10.375 1.00 97.25 226 ILE A N 1
ATOM 1647 C CA . ILE A 1 226 ? -18.632 -6.049 9.491 1.00 97.25 226 ILE A CA 1
ATOM 1648 C C . ILE A 1 226 ? -18.281 -7.311 10.277 1.00 97.25 226 ILE A C 1
ATOM 1650 O O . ILE A 1 226 ? -17.611 -7.266 11.304 1.00 97.25 226 ILE A O 1
ATOM 1654 N N . SER A 1 227 ? -18.722 -8.458 9.772 1.00 95.81 227 SER A N 1
ATOM 1655 C CA . SER A 1 227 ? -18.417 -9.749 10.382 1.00 95.81 227 SER A CA 1
ATOM 1656 C C . SER A 1 227 ? -16.934 -10.116 10.223 1.00 95.81 227 SER A C 1
ATOM 1658 O O . SER A 1 227 ? -16.342 -9.899 9.164 1.00 95.81 227 SER A O 1
ATOM 1660 N N . GLU A 1 228 ? -16.330 -10.701 11.265 1.00 95.69 228 GLU A N 1
ATOM 1661 C CA . GLU A 1 228 ? -14.902 -11.061 11.282 1.00 95.69 228 GLU A CA 1
ATOM 1662 C C . GLU A 1 228 ? -14.511 -12.065 10.185 1.00 95.69 228 GLU A C 1
ATOM 1664 O O . GLU A 1 228 ? -13.370 -12.069 9.733 1.00 95.69 228 GLU A O 1
ATOM 1669 N N . ASP A 1 229 ? -15.446 -12.892 9.712 1.00 96.19 229 ASP A N 1
ATOM 1670 C CA . ASP A 1 229 ? -15.217 -13.850 8.623 1.00 96.19 229 ASP A CA 1
ATOM 1671 C C . ASP A 1 229 ? -14.990 -13.185 7.255 1.00 96.19 229 ASP A C 1
ATOM 1673 O O . ASP A 1 229 ? -14.454 -13.828 6.350 1.00 96.19 229 ASP A O 1
ATOM 1677 N N . ARG A 1 230 ? -15.370 -11.910 7.106 1.00 97.19 230 ARG A N 1
ATOM 1678 C CA . ARG A 1 230 ? -15.084 -11.087 5.923 1.00 97.19 230 ARG A CA 1
ATOM 1679 C C . ARG A 1 230 ? -13.737 -10.377 6.012 1.00 97.19 230 ARG A C 1
ATOM 1681 O O . ARG A 1 230 ? -13.314 -9.798 5.016 1.00 97.19 230 ARG A O 1
ATOM 1688 N N . ILE A 1 231 ? -13.074 -10.391 7.169 1.00 98.25 231 ILE A N 1
ATOM 1689 C CA . ILE A 1 231 ? -11.823 -9.666 7.394 1.00 98.25 231 ILE A CA 1
ATOM 1690 C C . ILE A 1 231 ? -10.638 -10.587 7.097 1.00 98.25 231 ILE A C 1
ATOM 1692 O O . ILE A 1 231 ? -10.482 -11.662 7.679 1.00 98.25 231 ILE A O 1
ATOM 1696 N N . HIS A 1 232 ? -9.778 -10.137 6.191 1.00 98.56 232 HIS A N 1
ATOM 1697 C CA . HIS A 1 232 ? -8.555 -10.814 5.792 1.00 98.56 232 HIS A CA 1
ATOM 1698 C C . HIS A 1 232 ? -7.354 -9.913 6.061 1.00 98.56 232 HIS A C 1
ATOM 1700 O O . HIS A 1 232 ? -7.372 -8.729 5.734 1.00 98.56 232 HIS A O 1
ATOM 1706 N N . PHE A 1 233 ? -6.299 -10.482 6.635 1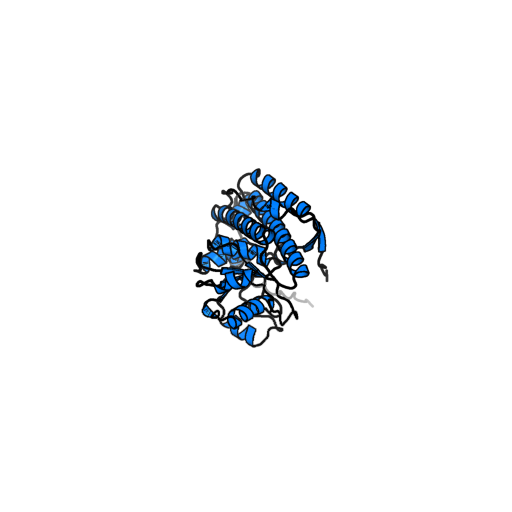.00 98.50 233 PHE A N 1
ATOM 1707 C CA . PHE A 1 233 ? -5.066 -9.766 6.932 1.00 98.50 233 PHE A CA 1
ATOM 1708 C C . PHE A 1 233 ? -3.989 -10.127 5.915 1.00 98.50 233 PHE A C 1
ATOM 1710 O O . PHE A 1 233 ? -3.765 -11.306 5.634 1.00 98.50 233 PHE A O 1
ATOM 1717 N N . PHE A 1 234 ? -3.284 -9.108 5.441 1.00 98.25 234 PHE A N 1
ATOM 1718 C CA . PHE A 1 234 ? -2.066 -9.218 4.645 1.00 98.25 234 PHE A CA 1
ATOM 1719 C C . PHE A 1 234 ? -0.910 -8.612 5.452 1.00 98.25 234 PHE A C 1
ATOM 1721 O O . PHE A 1 234 ? -0.632 -7.422 5.298 1.00 98.25 234 PHE A O 1
ATOM 1728 N N . PRO A 1 235 ? -0.325 -9.378 6.392 1.00 96.31 235 PRO A N 1
ATOM 1729 C CA . PRO A 1 235 ? 0.841 -8.965 7.167 1.00 96.31 235 PRO A CA 1
ATOM 1730 C C . PRO A 1 235 ? 2.155 -9.329 6.465 1.00 96.31 235 PRO A C 1
ATOM 1732 O O . PRO A 1 235 ? 2.154 -10.104 5.507 1.00 96.31 235 PRO A O 1
ATOM 1735 N N . SER A 1 236 ? 3.287 -8.857 6.997 1.00 91.62 236 SER A N 1
ATOM 1736 C CA . SER A 1 236 ? 4.608 -9.302 6.518 1.00 91.62 236 SER A CA 1
ATOM 1737 C C . SER A 1 236 ? 4.945 -10.739 6.921 1.00 91.62 236 SER A C 1
ATOM 1739 O O . SER A 1 236 ? 5.724 -11.389 6.236 1.00 91.62 236 SER A O 1
ATOM 1741 N N . HIS A 1 237 ? 4.357 -11.241 8.014 1.00 90.88 237 HIS A N 1
ATOM 1742 C CA . HIS A 1 237 ? 4.609 -12.584 8.533 1.00 90.88 237 HIS A CA 1
ATOM 1743 C C . HIS A 1 237 ? 3.370 -13.211 9.184 1.00 90.88 237 HIS A C 1
ATOM 1745 O O . HIS A 1 237 ? 2.487 -12.532 9.714 1.00 90.88 237 HIS A O 1
ATOM 1751 N N . ALA A 1 238 ? 3.327 -14.545 9.230 1.00 90.88 238 ALA A N 1
ATOM 1752 C CA . ALA A 1 238 ? 2.206 -15.293 9.817 1.00 90.88 238 ALA A CA 1
ATOM 1753 C C . ALA A 1 238 ? 2.316 -15.529 11.340 1.00 90.88 238 ALA A C 1
ATOM 1755 O O . ALA A 1 238 ? 1.388 -16.080 11.940 1.00 90.88 238 ALA A O 1
ATOM 1756 N N . GLY A 1 239 ? 3.442 -15.135 11.952 1.00 91.12 239 GLY A N 1
ATOM 1757 C CA . GLY A 1 239 ? 3.731 -15.315 13.379 1.00 91.12 239 GLY A CA 1
ATOM 1758 C C . GLY A 1 239 ? 2.716 -14.676 14.337 1.00 91.12 239 GLY A C 1
ATOM 1759 O O . GLY A 1 239 ? 1.860 -13.880 13.942 1.00 91.12 239 GLY A O 1
ATOM 1760 N N . ASP A 1 240 ? 2.807 -15.043 15.615 1.00 92.94 240 ASP A N 1
ATOM 1761 C CA . ASP A 1 240 ? 1.939 -14.516 16.672 1.00 92.94 240 ASP A CA 1
ATOM 1762 C C . ASP A 1 240 ? 2.194 -13.031 16.964 1.00 92.94 240 ASP A C 1
ATOM 1764 O O . ASP A 1 240 ? 3.264 -12.489 16.686 1.00 92.94 240 ASP A O 1
ATOM 1768 N N . LEU A 1 241 ? 1.204 -12.373 17.575 1.00 92.88 241 LEU A N 1
ATOM 1769 C CA . LEU A 1 241 ? 1.366 -11.003 18.060 1.00 92.88 241 LEU A CA 1
ATOM 1770 C C . LEU A 1 241 ? 2.389 -10.945 19.203 1.00 92.88 241 LEU A C 1
ATOM 1772 O O . LEU A 1 241 ? 2.412 -11.822 20.075 1.00 92.88 241 LEU A O 1
ATOM 1776 N N . GLY A 1 242 ? 3.168 -9.863 19.254 1.00 89.75 242 GLY A N 1
ATOM 1777 C CA . GLY A 1 242 ? 4.170 -9.650 20.298 1.00 89.75 242 GLY A CA 1
ATOM 1778 C C . GLY A 1 242 ? 3.596 -9.549 21.725 1.00 89.75 242 GLY A C 1
ATOM 1779 O O . GLY A 1 242 ? 2.381 -9.610 21.932 1.00 89.75 242 GLY A O 1
ATOM 1780 N N . PRO A 1 243 ? 4.451 -9.420 22.754 1.00 90.06 243 PRO A N 1
ATOM 1781 C CA . PRO A 1 243 ? 4.063 -9.519 24.168 1.00 90.06 243 PRO A CA 1
ATOM 1782 C C . PRO A 1 243 ? 3.102 -8.417 24.645 1.00 90.06 243 PRO A C 1
ATOM 1784 O O . PRO A 1 243 ? 2.325 -8.655 25.565 1.00 90.06 243 PRO A O 1
ATOM 1787 N N . GLU A 1 244 ? 3.068 -7.271 23.968 1.00 94.12 244 GLU A N 1
ATOM 1788 C CA . GLU A 1 244 ? 2.226 -6.121 24.328 1.00 94.12 244 GLU A CA 1
ATOM 1789 C C . GLU A 1 244 ? 0.809 -6.206 23.732 1.00 94.12 244 GLU A C 1
ATOM 1791 O O . GLU A 1 244 ? 0.004 -5.286 23.868 1.00 94.12 244 GLU A O 1
ATOM 1796 N N . ALA A 1 245 ? 0.484 -7.297 23.029 1.00 93.44 245 ALA A N 1
ATOM 1797 C CA . ALA A 1 245 ? -0.827 -7.473 22.420 1.00 93.44 245 ALA A CA 1
ATOM 1798 C C . ALA A 1 245 ? -1.915 -7.778 23.456 1.00 93.44 245 ALA A C 1
ATOM 1800 O O . ALA A 1 245 ? -1.760 -8.651 24.323 1.00 93.44 245 ALA A O 1
ATOM 1801 N N . GLN A 1 246 ? -3.056 -7.108 23.297 1.00 93.38 246 GLN A N 1
ATOM 1802 C CA . GLN A 1 246 ? -4.230 -7.303 24.140 1.00 93.38 246 GLN A CA 1
ATOM 1803 C C . GLN A 1 246 ? -4.817 -8.717 23.959 1.00 93.38 246 GLN A C 1
ATOM 1805 O O . GLN A 1 246 ? -4.763 -9.273 22.855 1.00 93.38 246 GLN A O 1
ATOM 1810 N N . PRO A 1 247 ? -5.437 -9.316 24.996 1.00 94.94 247 PRO A N 1
ATOM 1811 C CA . PRO A 1 247 ? -6.012 -10.659 24.896 1.00 94.94 247 PRO A CA 1
ATOM 1812 C C . PRO A 1 247 ? -7.041 -10.819 23.767 1.00 94.94 247 PRO A C 1
ATOM 1814 O O . PRO A 1 247 ? -7.037 -11.840 23.079 1.00 94.94 247 PRO A O 1
ATOM 1817 N N . ALA A 1 248 ? -7.883 -9.805 23.536 1.00 94.25 248 ALA A N 1
ATOM 1818 C CA . ALA A 1 248 ? -8.869 -9.811 22.455 1.00 94.25 248 ALA A CA 1
ATOM 1819 C C . ALA A 1 248 ? -8.204 -9.851 21.068 1.00 94.25 248 ALA A C 1
ATOM 1821 O O . ALA A 1 248 ? -8.572 -10.672 20.228 1.00 94.25 248 ALA A O 1
ATOM 1822 N N . HIS A 1 249 ? -7.161 -9.040 20.857 1.00 95.44 249 HIS A N 1
ATOM 1823 C CA . HIS A 1 249 ? -6.388 -9.019 19.610 1.00 95.44 249 HIS A CA 1
ATOM 1824 C C . HIS A 1 249 ? -5.686 -10.352 19.351 1.00 95.44 249 HIS A C 1
ATOM 1826 O O . HIS A 1 249 ? -5.715 -10.848 18.228 1.00 95.44 249 HIS A O 1
ATOM 1832 N N . ARG A 1 250 ? -5.131 -11.001 20.386 1.00 95.31 250 ARG A N 1
ATOM 1833 C CA . ARG A 1 250 ? -4.562 -12.357 20.255 1.00 95.31 250 ARG A CA 1
ATOM 1834 C C . ARG A 1 250 ? -5.618 -13.382 19.849 1.00 95.31 250 ARG A C 1
ATOM 1836 O O . ARG A 1 250 ? -5.370 -14.202 18.968 1.00 95.31 250 ARG A O 1
ATOM 1843 N N . ALA A 1 251 ? -6.795 -13.329 20.473 1.00 95.38 251 ALA A N 1
ATOM 1844 C CA . ALA A 1 251 ? -7.889 -14.247 20.176 1.00 95.38 251 ALA A CA 1
ATOM 1845 C C . ALA A 1 251 ? -8.398 -14.098 18.733 1.00 95.38 251 ALA A C 1
ATOM 1847 O O . ALA A 1 251 ? -8.646 -15.114 18.079 1.00 95.38 251 ALA A O 1
ATOM 1848 N N . ARG A 1 252 ? -8.505 -12.861 18.223 1.00 95.88 252 ARG A N 1
ATOM 1849 C CA . ARG A 1 252 ? -8.816 -12.601 16.810 1.00 95.88 252 ARG A CA 1
ATOM 1850 C C . ARG A 1 252 ? -7.692 -13.096 15.904 1.00 95.88 252 ARG A C 1
ATOM 1852 O O . ARG A 1 252 ? -7.949 -13.871 14.988 1.00 95.88 252 ARG A O 1
ATOM 1859 N N . TRP A 1 253 ? -6.443 -12.719 16.186 1.00 95.75 253 TRP A N 1
ATOM 1860 C CA . TRP A 1 253 ? -5.281 -13.079 15.366 1.00 95.75 253 TRP A CA 1
ATOM 1861 C C . TRP A 1 253 ? -5.096 -14.590 15.200 1.00 95.75 253 TRP A C 1
ATOM 1863 O O . TRP A 1 253 ? -4.736 -15.058 14.118 1.00 95.75 253 TRP A O 1
ATOM 1873 N N . ALA A 1 254 ? -5.377 -15.370 16.246 1.00 95.00 254 ALA A N 1
ATOM 1874 C CA . ALA A 1 254 ? -5.301 -16.829 16.206 1.00 95.00 254 ALA A CA 1
ATOM 1875 C C . ALA A 1 254 ? -6.305 -17.462 15.223 1.00 95.00 254 ALA A C 1
ATOM 1877 O O . ALA A 1 254 ? -6.037 -18.529 14.677 1.00 95.00 254 ALA A O 1
ATOM 1878 N N . LYS A 1 255 ? -7.450 -16.810 14.987 1.00 95.19 255 LYS A N 1
ATOM 1879 C CA . LYS A 1 255 ? -8.526 -17.285 14.098 1.00 95.19 255 LYS A CA 1
ATOM 1880 C C . LYS A 1 255 ? -8.530 -16.594 12.733 1.00 95.19 255 LYS A C 1
ATOM 1882 O O . LYS A 1 255 ? -9.237 -17.028 11.827 1.00 95.19 255 LYS A O 1
ATOM 1887 N N . ALA A 1 256 ? -7.777 -15.506 12.608 1.00 95.25 256 ALA A N 1
ATOM 1888 C CA . ALA A 1 256 ? -7.760 -14.647 11.441 1.00 95.25 256 ALA A CA 1
ATOM 1889 C C . ALA A 1 256 ? -7.251 -15.370 10.188 1.00 95.25 256 ALA A C 1
ATOM 1891 O O . ALA A 1 256 ? -6.282 -16.134 10.231 1.00 95.25 256 ALA A O 1
ATOM 1892 N N . ARG A 1 257 ? -7.862 -15.047 9.044 1.00 97.25 257 ARG A N 1
ATOM 1893 C CA . ARG A 1 257 ? -7.344 -15.423 7.726 1.00 97.25 257 ARG A CA 1
ATOM 1894 C C . ARG A 1 257 ? -6.167 -14.507 7.400 1.00 97.25 257 ARG A C 1
ATOM 1896 O O . ARG A 1 257 ? -6.365 -13.314 7.173 1.00 97.25 257 ARG A O 1
ATOM 1903 N N . LYS A 1 258 ? -4.959 -15.066 7.425 1.00 96.94 258 LYS A N 1
ATOM 1904 C CA . LYS A 1 258 ? -3.696 -14.361 7.178 1.00 96.94 258 LYS A CA 1
ATOM 1905 C C . LYS A 1 258 ? -3.103 -14.858 5.870 1.00 96.94 258 LYS A C 1
ATOM 1907 O O . LYS A 1 258 ? -2.926 -16.064 5.707 1.00 96.94 258 LYS A O 1
ATOM 1912 N N . HIS A 1 259 ? -2.803 -13.936 4.968 1.00 97.62 259 HIS A N 1
ATOM 1913 C CA . HIS A 1 259 ? -2.239 -14.228 3.657 1.00 97.62 259 HIS A CA 1
ATOM 1914 C C . HIS A 1 259 ? -0.820 -13.689 3.604 1.00 97.62 259 HIS A C 1
ATOM 1916 O O . HIS A 1 259 ? -0.617 -12.481 3.673 1.00 97.62 259 HIS A O 1
ATOM 1922 N N . VAL A 1 260 ? 0.148 -14.597 3.523 1.00 95.81 260 VAL A N 1
ATOM 1923 C CA . VAL A 1 260 ? 1.576 -14.279 3.593 1.00 95.81 260 VAL A CA 1
ATOM 1924 C C . VAL A 1 260 ? 2.313 -15.132 2.578 1.00 95.81 260 VAL A C 1
ATOM 1926 O O . VAL A 1 260 ? 2.040 -16.327 2.452 1.00 95.81 260 VAL A O 1
ATOM 1929 N N . VAL A 1 261 ? 3.254 -14.511 1.876 1.00 93.50 261 VAL A N 1
ATOM 1930 C CA . VAL A 1 261 ? 4.257 -15.199 1.067 1.00 93.50 261 VAL A CA 1
ATOM 1931 C C . VAL A 1 261 ? 5.612 -14.711 1.546 1.00 93.50 261 VAL A C 1
ATOM 1933 O O . VAL A 1 261 ? 5.940 -13.536 1.426 1.00 93.50 261 VAL A O 1
ATOM 1936 N N . GLU A 1 262 ? 6.378 -15.621 2.132 1.00 88.06 262 GLU A N 1
ATOM 1937 C CA . GLU A 1 262 ? 7.726 -15.323 2.614 1.00 88.06 262 GLU A CA 1
ATOM 1938 C C . GLU A 1 262 ? 8.706 -15.249 1.436 1.00 88.06 262 GLU A C 1
ATOM 1940 O O . GLU A 1 262 ? 8.486 -15.860 0.385 1.00 88.06 262 GLU A O 1
ATOM 1945 N N . PHE A 1 263 ? 9.826 -14.554 1.623 1.00 82.25 263 PHE A N 1
ATOM 1946 C CA . PHE A 1 263 ? 10.849 -14.373 0.587 1.00 82.25 263 PHE A CA 1
ATOM 1947 C C . PHE A 1 263 ? 11.323 -15.691 -0.047 1.00 82.25 263 PHE A C 1
ATOM 1949 O O . PHE A 1 263 ? 11.393 -15.804 -1.272 1.00 82.25 263 PHE A O 1
ATOM 1956 N N . ASP A 1 264 ? 11.578 -16.717 0.770 1.00 80.56 264 ASP A N 1
ATOM 1957 C CA . ASP A 1 264 ? 12.007 -18.029 0.276 1.00 80.56 264 ASP A CA 1
ATOM 1958 C C . ASP A 1 264 ? 10.960 -18.643 -0.660 1.00 80.56 264 ASP A C 1
ATOM 1960 O O . ASP A 1 264 ? 11.296 -19.244 -1.676 1.00 80.56 264 ASP A O 1
ATOM 1964 N N . GLN A 1 265 ? 9.672 -18.462 -0.359 1.00 83.62 265 GLN A N 1
ATOM 1965 C CA . GLN A 1 265 ? 8.594 -18.956 -1.213 1.00 83.62 265 GLN A CA 1
ATOM 1966 C C . GLN A 1 265 ? 8.488 -18.153 -2.510 1.00 83.62 265 GLN A C 1
ATOM 1968 O O . GLN A 1 265 ? 8.195 -18.736 -3.551 1.00 83.62 265 GLN A O 1
ATOM 1973 N N . LEU A 1 266 ? 8.747 -16.845 -2.452 1.00 81.31 266 LEU A N 1
ATOM 1974 C CA . LEU A 1 266 ? 8.734 -15.959 -3.612 1.00 81.31 266 LEU A CA 1
ATOM 1975 C C . LEU A 1 266 ? 9.839 -16.333 -4.618 1.00 81.31 266 LEU A C 1
ATOM 1977 O O . LEU A 1 266 ? 9.582 -16.446 -5.817 1.00 81.31 266 LEU A O 1
ATOM 1981 N N . LEU A 1 267 ? 11.061 -16.585 -4.133 1.00 75.75 267 LEU A N 1
ATOM 1982 C CA . LEU A 1 267 ? 12.201 -16.917 -4.993 1.00 75.75 267 LEU A CA 1
ATOM 1983 C C . LEU A 1 267 ? 12.252 -18.381 -5.432 1.00 75.75 267 LEU A C 1
ATOM 1985 O O . LEU A 1 267 ? 12.656 -18.656 -6.558 1.00 75.75 267 LEU A O 1
ATOM 1989 N N . LEU A 1 268 ? 11.879 -19.330 -4.568 1.00 70.88 268 LEU A N 1
ATOM 1990 C CA . LEU A 1 268 ? 12.027 -20.760 -4.872 1.00 70.88 268 LEU A CA 1
ATOM 1991 C C . LEU A 1 268 ? 10.923 -21.311 -5.779 1.00 70.88 268 LEU A C 1
ATOM 1993 O O . LEU A 1 268 ? 11.076 -22.401 -6.326 1.00 70.88 268 LEU A O 1
ATOM 1997 N N . GLN A 1 269 ? 9.806 -20.600 -5.933 1.00 63.12 269 GLN A N 1
ATOM 1998 C CA . GLN A 1 269 ? 8.701 -21.036 -6.793 1.00 63.12 269 GLN A CA 1
ATOM 1999 C C . GLN A 1 269 ? 8.823 -20.571 -8.244 1.00 63.12 269 GLN A C 1
ATOM 2001 O O . GLN A 1 269 ? 7.909 -20.794 -9.035 1.00 63.12 269 GLN A O 1
ATOM 2006 N N . SER A 1 270 ? 9.937 -19.944 -8.608 1.00 59.59 270 SER A N 1
ATOM 2007 C CA . SER A 1 270 ? 10.122 -19.368 -9.928 1.00 59.59 270 SER A CA 1
ATOM 2008 C C . SER A 1 270 ? 11.527 -19.625 -10.467 1.00 59.59 270 SER A C 1
ATOM 2010 O O . SER A 1 270 ? 12.496 -19.730 -9.715 1.00 59.59 270 SER A O 1
ATOM 2012 N N . ASP A 1 271 ? 11.661 -19.632 -11.793 1.00 66.94 271 ASP A N 1
ATOM 2013 C CA . ASP A 1 271 ? 12.969 -19.612 -12.462 1.00 66.94 271 ASP A CA 1
ATOM 2014 C C . ASP A 1 271 ? 13.701 -18.265 -12.249 1.00 66.94 271 ASP A C 1
ATOM 2016 O O . ASP A 1 271 ? 14.761 -18.027 -12.833 1.00 66.94 271 ASP A O 1
ATOM 2020 N N . LEU A 1 272 ? 13.146 -17.357 -11.427 1.00 70.50 272 LEU A N 1
ATOM 2021 C CA . LEU A 1 272 ? 13.694 -16.031 -11.145 1.00 70.50 272 LEU A CA 1
ATOM 2022 C C . LEU A 1 272 ? 15.035 -16.118 -10.437 1.00 70.50 272 LEU A C 1
ATOM 2024 O O . LEU A 1 272 ? 15.911 -15.318 -10.743 1.00 70.50 272 LEU A O 1
ATOM 2028 N N . LEU A 1 273 ? 15.230 -17.080 -9.529 1.00 72.00 273 LEU A N 1
ATOM 2029 C CA . LEU A 1 273 ? 16.521 -17.242 -8.863 1.00 72.00 273 LEU A CA 1
ATOM 2030 C C . LEU A 1 273 ? 17.617 -17.599 -9.876 1.00 72.00 273 LEU A C 1
ATOM 2032 O O . LEU A 1 273 ? 18.704 -17.027 -9.836 1.00 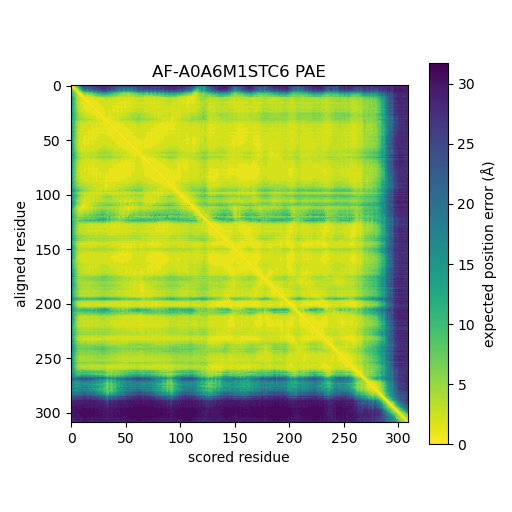72.00 273 LEU A O 1
ATOM 2036 N N . GLU A 1 274 ? 17.323 -18.495 -10.819 1.00 72.19 274 GLU A N 1
ATOM 2037 C CA . GLU A 1 274 ? 18.254 -18.856 -11.889 1.00 72.19 274 GLU A CA 1
ATOM 2038 C C . GLU A 1 274 ? 18.501 -17.680 -12.841 1.00 72.19 274 GLU A C 1
ATOM 2040 O O . GLU A 1 274 ? 19.656 -17.388 -13.155 1.00 72.19 274 GLU A O 1
ATOM 2045 N N . HIS A 1 275 ? 17.454 -16.961 -13.254 1.00 70.94 275 HIS A N 1
ATOM 2046 C CA . HIS A 1 275 ? 17.588 -15.772 -14.100 1.00 70.94 275 HIS A CA 1
ATOM 2047 C C . HIS A 1 275 ? 18.379 -14.662 -13.410 1.00 70.94 275 HIS A C 1
ATOM 2049 O O . HIS A 1 275 ? 19.250 -14.056 -14.032 1.00 70.94 275 HIS A O 1
ATOM 2055 N N . TRP A 1 276 ? 18.117 -14.412 -12.128 1.00 72.06 276 TRP A N 1
ATOM 2056 C CA . TRP A 1 276 ? 18.814 -13.408 -11.337 1.00 72.06 276 TRP A CA 1
ATOM 2057 C C . TRP A 1 276 ? 20.293 -13.760 -11.185 1.00 72.06 276 TRP A C 1
ATOM 2059 O O . TRP A 1 276 ? 21.154 -12.944 -11.513 1.00 72.06 276 TRP A O 1
ATOM 2069 N N . ILE A 1 277 ? 20.594 -15.002 -10.795 1.00 76.19 277 ILE A N 1
ATOM 2070 C CA . ILE A 1 277 ? 21.968 -15.504 -10.711 1.00 76.19 277 ILE A CA 1
ATOM 2071 C C . ILE A 1 277 ? 22.665 -15.405 -12.071 1.00 76.19 277 ILE A C 1
ATOM 2073 O O . ILE A 1 277 ? 23.790 -14.918 -12.140 1.00 76.19 277 ILE A O 1
ATOM 2077 N N . THR A 1 278 ? 22.002 -15.817 -13.152 1.00 76.94 278 THR A N 1
ATOM 2078 C CA . THR A 1 278 ? 22.564 -15.779 -14.510 1.00 76.94 278 THR A CA 1
ATOM 2079 C C . THR A 1 278 ? 22.816 -14.344 -14.966 1.00 76.94 278 THR A C 1
ATOM 2081 O O . THR A 1 278 ? 23.840 -14.063 -15.582 1.00 76.94 278 THR A O 1
ATOM 2084 N N . HIS A 1 279 ? 21.925 -13.410 -14.642 1.00 72.19 279 HIS A N 1
ATOM 2085 C CA . HIS A 1 279 ? 22.108 -11.998 -14.959 1.00 72.19 279 HIS A CA 1
ATOM 2086 C C . HIS A 1 279 ? 23.298 -11.392 -14.203 1.00 72.19 279 HIS A C 1
ATOM 2088 O O . HIS A 1 279 ? 24.093 -10.664 -14.792 1.00 72.19 279 HIS A O 1
ATOM 2094 N N . THR A 1 280 ? 23.450 -11.708 -12.915 1.00 75.56 280 THR A N 1
ATOM 2095 C CA . THR A 1 280 ? 24.523 -11.150 -12.080 1.00 75.56 280 THR A CA 1
ATOM 2096 C C . THR A 1 280 ? 25.876 -11.825 -12.311 1.00 75.56 280 THR A C 1
ATOM 2098 O O . THR A 1 280 ? 26.905 -11.154 -12.285 1.00 75.56 280 THR A O 1
ATOM 2101 N N . MET A 1 281 ? 25.900 -13.142 -12.523 1.00 77.81 281 MET A N 1
ATOM 2102 C CA . MET A 1 281 ? 27.132 -13.943 -12.555 1.00 77.81 281 MET A CA 1
ATOM 2103 C C . MET A 1 281 ? 27.457 -14.542 -13.930 1.00 77.81 281 MET A C 1
ATOM 2105 O O . MET A 1 281 ? 28.530 -15.120 -14.102 1.00 77.81 281 MET A O 1
ATOM 2109 N N . GLY A 1 282 ? 26.560 -14.418 -14.910 1.00 74.62 282 GLY A N 1
ATOM 2110 C CA . GLY A 1 282 ? 26.594 -15.213 -16.137 1.00 74.62 282 GLY A CA 1
ATOM 2111 C C . GLY A 1 282 ? 26.017 -16.624 -15.935 1.00 74.62 282 GLY A C 1
ATOM 2112 O O . GLY A 1 282 ? 25.726 -17.026 -14.806 1.00 74.62 282 GLY A O 1
ATOM 2113 N N . PRO A 1 283 ? 25.833 -17.402 -17.018 1.00 74.44 283 PRO A N 1
ATOM 2114 C CA . PRO A 1 283 ? 25.271 -18.747 -16.933 1.00 74.44 283 PRO A CA 1
ATOM 2115 C C . PRO A 1 283 ? 26.104 -19.644 -16.016 1.00 74.44 283 PRO A C 1
ATOM 2117 O O . PRO A 1 283 ? 27.336 -19.650 -16.070 1.00 74.44 283 PRO A O 1
ATOM 2120 N N . LEU A 1 284 ? 25.425 -20.442 -15.194 1.00 69.81 284 LEU A N 1
ATOM 2121 C CA . LEU A 1 284 ? 26.073 -21.419 -14.324 1.00 69.81 284 LEU A CA 1
ATOM 2122 C C . LEU A 1 284 ? 26.695 -22.530 -15.182 1.00 69.81 284 LEU A C 1
ATOM 2124 O O . LEU A 1 284 ? 26.011 -23.418 -15.685 1.00 69.81 284 LEU A O 1
ATOM 2128 N N . THR A 1 285 ? 28.012 -22.479 -15.370 1.00 72.31 285 THR A N 1
ATOM 2129 C CA . THR A 1 285 ? 28.738 -23.376 -16.287 1.00 72.31 285 THR A CA 1
ATOM 2130 C C . THR A 1 285 ? 29.164 -24.708 -15.661 1.00 72.31 285 THR A C 1
ATOM 2132 O O . THR A 1 285 ? 29.625 -25.595 -16.380 1.00 72.31 285 THR A O 1
ATOM 2135 N N . ALA A 1 286 ? 29.005 -24.894 -14.345 1.00 62.22 286 ALA A N 1
ATOM 2136 C CA . ALA A 1 286 ? 29.382 -26.129 -13.659 1.00 62.22 286 ALA A CA 1
ATOM 2137 C C . ALA A 1 286 ? 28.520 -26.410 -12.419 1.00 62.22 286 ALA A C 1
ATOM 2139 O O . ALA A 1 286 ? 28.130 -25.501 -11.688 1.00 62.22 286 ALA A O 1
ATOM 2140 N N . ARG A 1 287 ? 28.276 -27.698 -12.136 1.00 58.09 287 ARG A N 1
ATOM 2141 C CA . ARG A 1 287 ? 27.729 -28.136 -10.844 1.00 58.09 287 ARG A CA 1
ATOM 2142 C C . ARG A 1 287 ? 28.819 -28.021 -9.784 1.00 58.09 287 ARG A C 1
ATOM 2144 O O . ARG A 1 287 ? 29.925 -28.519 -9.991 1.00 58.09 287 ARG A O 1
ATOM 2151 N N . CYS A 1 288 ? 28.501 -27.410 -8.645 1.00 49.97 288 CYS A N 1
ATOM 2152 C CA . CYS A 1 288 ? 29.410 -27.389 -7.506 1.00 49.97 288 CYS A CA 1
ATOM 2153 C C . CYS A 1 288 ? 29.685 -28.839 -7.076 1.00 49.97 288 CYS A C 1
ATOM 2155 O O . CYS A 1 288 ? 28.768 -29.571 -6.705 1.00 49.97 288 CYS A O 1
ATOM 2157 N N . ALA A 1 289 ? 30.938 -29.282 -7.191 1.00 49.12 289 ALA A N 1
ATOM 2158 C CA . ALA A 1 289 ? 31.363 -30.631 -6.834 1.00 49.12 289 ALA A CA 1
ATOM 2159 C C . ALA A 1 289 ? 31.512 -30.767 -5.309 1.00 49.12 289 ALA A C 1
ATOM 2161 O O . ALA A 1 289 ? 32.568 -31.130 -4.801 1.00 49.12 289 ALA A O 1
ATOM 2162 N N . THR A 1 290 ? 30.463 -30.456 -4.555 1.00 49.38 290 THR A N 1
ATOM 2163 C CA . THR A 1 290 ? 30.387 -30.756 -3.126 1.00 49.38 290 THR A CA 1
ATOM 2164 C C . THR A 1 290 ? 29.278 -31.775 -2.923 1.00 49.38 290 THR A C 1
ATOM 2166 O O . THR A 1 290 ? 28.088 -31.479 -2.922 1.00 49.38 290 THR A O 1
ATOM 2169 N N . SER A 1 291 ? 29.689 -33.039 -2.805 1.00 47.44 291 SER A N 1
ATOM 2170 C CA . SER A 1 291 ? 28.802 -34.120 -2.381 1.00 47.44 291 SER A CA 1
ATOM 2171 C C . SER A 1 291 ? 28.179 -33.768 -1.018 1.00 47.44 291 SER A C 1
ATOM 2173 O O . SER A 1 291 ? 28.912 -33.296 -0.141 1.00 47.44 291 SER A O 1
ATOM 2175 N N . PRO A 1 292 ? 26.886 -34.064 -0.776 1.00 46.91 292 PRO A N 1
ATOM 2176 C CA . PRO A 1 292 ? 26.243 -33.900 0.535 1.00 46.91 292 PRO A CA 1
ATOM 2177 C C . PRO A 1 292 ? 26.990 -34.598 1.687 1.00 46.91 292 PRO A C 1
ATOM 2179 O O . PRO A 1 292 ? 26.799 -34.262 2.853 1.00 46.91 292 PRO A O 1
ATOM 2182 N N . ALA A 1 293 ? 27.886 -35.542 1.378 1.00 46.03 293 ALA A N 1
ATOM 2183 C CA . ALA A 1 293 ? 28.733 -36.225 2.351 1.00 46.03 293 ALA A CA 1
ATOM 2184 C C . ALA A 1 293 ? 29.802 -35.328 3.016 1.00 46.03 293 ALA A C 1
ATOM 2186 O O . ALA A 1 293 ? 30.311 -35.687 4.077 1.00 46.03 293 ALA A O 1
ATOM 2187 N N . ALA A 1 294 ? 30.146 -34.168 2.442 1.00 43.91 294 ALA A N 1
ATOM 2188 C CA . ALA A 1 294 ? 31.205 -33.301 2.975 1.00 43.91 294 ALA A CA 1
ATOM 2189 C C . ALA A 1 294 ? 30.776 -32.455 4.192 1.00 43.91 294 ALA A C 1
ATOM 2191 O O . ALA A 1 294 ? 31.633 -31.958 4.917 1.00 43.91 294 ALA A O 1
ATOM 2192 N N . LEU A 1 295 ? 29.470 -32.325 4.456 1.00 44.28 295 LEU A N 1
ATOM 2193 C CA . LEU A 1 295 ? 28.931 -31.556 5.591 1.00 44.28 295 LEU A CA 1
ATOM 2194 C C . LEU A 1 295 ? 28.580 -32.429 6.815 1.00 44.28 295 LEU A C 1
ATOM 2196 O O . LEU A 1 295 ? 28.175 -31.902 7.846 1.00 44.28 295 LEU A O 1
ATOM 2200 N N . GLY A 1 296 ? 28.760 -33.756 6.728 1.00 41.34 296 GLY A N 1
ATOM 2201 C CA . GLY A 1 296 ? 28.394 -34.727 7.775 1.00 41.34 296 GLY A CA 1
ATOM 2202 C C . GLY A 1 296 ? 29.557 -35.531 8.376 1.00 41.34 296 GLY A C 1
ATOM 2203 O O . GLY A 1 296 ? 29.331 -36.558 9.019 1.00 41.34 296 GLY A O 1
ATOM 2204 N N . GLY A 1 297 ? 30.807 -35.119 8.156 1.00 35.62 297 GLY A N 1
ATOM 2205 C CA . GLY A 1 297 ? 31.988 -35.842 8.630 1.00 35.62 297 GLY A CA 1
ATOM 2206 C C . GLY A 1 297 ? 32.302 -35.572 10.102 1.00 35.62 297 GLY A C 1
ATOM 2207 O O . GLY A 1 297 ? 32.889 -34.547 10.432 1.00 35.62 297 GLY A O 1
ATOM 2208 N N . ARG A 1 298 ? 31.955 -36.518 10.985 1.00 41.66 298 ARG A N 1
ATOM 2209 C CA . ARG A 1 298 ? 32.468 -36.601 12.365 1.00 41.66 298 ARG A CA 1
ATOM 2210 C C . ARG A 1 298 ? 33.985 -36.362 12.397 1.00 41.66 298 ARG A C 1
ATOM 2212 O O . ARG A 1 298 ? 34.722 -37.038 11.680 1.00 41.66 298 ARG A O 1
ATOM 2219 N N . SER A 1 299 ? 34.440 -35.467 13.277 1.00 38.47 299 SER A N 1
ATOM 2220 C CA . SER A 1 299 ? 35.860 -35.254 13.578 1.00 38.47 299 SER A CA 1
ATOM 2221 C C . SER A 1 299 ? 36.583 -36.586 13.831 1.00 38.47 299 SER A C 1
ATOM 2223 O O . SER A 1 299 ? 36.149 -37.347 14.704 1.00 38.47 299 SER A O 1
ATOM 2225 N N . PRO A 1 300 ? 37.696 -36.889 13.137 1.00 38.00 300 PRO A N 1
ATOM 2226 C CA . PRO A 1 300 ? 38.542 -38.013 13.502 1.00 38.00 300 PRO A CA 1
ATOM 2227 C C . PRO A 1 300 ? 39.228 -37.704 14.835 1.00 38.00 300 PRO A C 1
ATOM 2229 O O . PRO A 1 300 ? 39.739 -36.606 15.056 1.00 38.00 300 PRO A O 1
ATOM 2232 N N . GLY A 1 301 ? 39.190 -38.684 15.734 1.00 36.06 301 GLY A N 1
ATOM 2233 C CA . GLY A 1 301 ? 39.539 -38.543 17.139 1.00 36.06 301 GLY A CA 1
ATOM 2234 C C . GLY A 1 301 ? 40.951 -38.030 17.429 1.00 36.06 301 GLY A C 1
ATOM 2235 O O . GLY A 1 301 ? 41.910 -38.266 16.693 1.00 36.06 301 GLY A O 1
ATOM 2236 N N . HIS A 1 302 ? 41.059 -37.387 18.591 1.00 38.12 302 HIS A N 1
ATOM 2237 C CA . HIS A 1 302 ? 42.306 -37.103 19.289 1.00 38.12 302 HIS A CA 1
ATOM 2238 C C . HIS A 1 302 ? 43.217 -38.340 19.337 1.00 38.12 302 HIS A C 1
ATOM 2240 O O . HIS A 1 302 ? 43.009 -39.252 20.140 1.00 38.12 302 HIS A O 1
ATOM 2246 N N . ARG A 1 303 ? 44.287 -38.341 18.535 1.00 33.69 303 ARG A N 1
ATOM 2247 C CA . ARG A 1 303 ? 45.473 -39.148 18.836 1.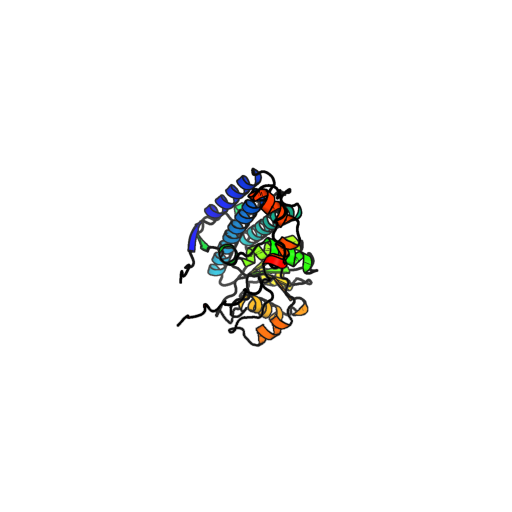00 33.69 303 ARG A CA 1
ATOM 2248 C C . ARG A 1 303 ? 46.191 -38.501 20.017 1.00 33.69 303 ARG A C 1
ATOM 2250 O O . ARG A 1 303 ? 46.770 -37.428 19.883 1.00 33.69 303 ARG A O 1
ATOM 2257 N N . ARG A 1 304 ? 46.142 -39.162 21.175 1.00 37.62 304 ARG A N 1
ATOM 2258 C CA . ARG A 1 304 ? 47.070 -38.912 22.284 1.00 37.62 304 ARG A CA 1
ATOM 2259 C C . ARG A 1 304 ? 48.481 -39.284 21.819 1.00 37.62 304 ARG A C 1
ATOM 2261 O O . ARG A 1 304 ? 48.688 -40.395 21.337 1.00 37.62 304 ARG A O 1
ATOM 2268 N N . LEU A 1 305 ? 49.426 -38.359 21.955 1.00 33.88 305 LEU A N 1
ATOM 2269 C CA . LEU A 1 305 ? 50.855 -38.639 21.813 1.00 33.88 305 LEU A CA 1
ATOM 2270 C C . LEU A 1 305 ? 51.338 -39.424 23.047 1.00 33.88 305 LEU A C 1
ATOM 2272 O O . LEU A 1 305 ? 50.941 -39.071 24.162 1.00 33.88 305 LEU A O 1
ATOM 2276 N N . PRO A 1 306 ? 52.159 -40.477 22.887 1.00 34.03 306 PRO A N 1
ATOM 2277 C CA . PRO A 1 306 ? 52.742 -41.179 24.019 1.00 34.03 306 PRO A CA 1
ATOM 2278 C C . PRO A 1 306 ? 53.910 -40.366 24.586 1.00 34.03 306 PRO A C 1
ATOM 2280 O O . PRO A 1 306 ? 54.803 -39.942 23.854 1.00 34.03 306 PRO A O 1
ATOM 2283 N N . ILE A 1 307 ? 53.895 -40.171 25.901 1.00 41.41 307 ILE A N 1
ATOM 2284 C CA . ILE A 1 307 ? 55.062 -39.745 26.672 1.00 41.41 307 ILE A CA 1
ATOM 2285 C C . ILE A 1 307 ? 55.949 -40.986 26.825 1.00 41.41 307 ILE A C 1
ATOM 2287 O O . ILE A 1 307 ? 55.471 -42.038 27.254 1.00 41.41 307 ILE A O 1
ATOM 2291 N N . GLN A 1 308 ? 57.210 -40.872 26.420 1.00 34.19 308 GLN A N 1
ATOM 2292 C CA . GLN A 1 308 ? 58.268 -41.853 26.671 1.00 34.19 308 GLN A CA 1
ATOM 2293 C C . GLN A 1 308 ? 59.266 -41.282 27.701 1.00 34.19 308 GLN A C 1
ATOM 2295 O O . GLN A 1 308 ? 59.262 -40.067 27.901 1.00 34.19 308 GLN A O 1
ATOM 2300 N N . PRO A 1 309 ? 60.012 -42.165 28.391 1.00 49.31 309 PRO A N 1
ATOM 2301 C CA . PRO A 1 309 ? 60.136 -42.222 29.852 1.00 49.31 309 PRO A CA 1
ATOM 2302 C C . PRO A 1 309 ? 61.034 -41.165 30.496 1.00 49.31 309 PRO A C 1
ATOM 2304 O O . PRO A 1 309 ? 61.987 -40.699 29.834 1.00 49.31 309 PRO A O 1
#

Foldseek 3Di:
DPPPPFPKDKDALLVLLVVLVVLVVVLVPDAFADVSLVSLVVSLQSLLQLLLQVQVVVCVVVVAREDDLLNLLSLQQLLQSLLQNVVCVVVNRHDGDDGDCVSSVSSNGRDMTMGTDLCCVVPVVQDLVFLLVLLLVLPFAQLEAFEAERRCSQSSSSNSNNSRVHDRHRYFYWDDDPQATAHGHDDHVVCVVLVRPAAYEYTDQDDDQANNRSVNVVVVCVVSPNDQVSYAYEYADLDAHHPSHDPVRRVSSVVHHYGGDHPCNSCVVDCSVQSVCCVVPNHDPDDDPDDPVVVPDDDDDDDDDDDDD

Mean predicted aligned error: 7.96 Å

Nearest PDB structures (foldseek):
  7mny-assembly1_A  TM=3.280E-01  e=2.171E+00  Homo sapiens
  5bxq-assembly1_E  TM=3.316E-01  e=5.635E+00  Canis lupus familiaris
  5kne-assembly1_F  TM=2.985E-01  e=7.891E+00  Saccharomyces cerevisiae
  6n8v-assembly1_F  TM=3.060E-01  e=8.828E+00  Saccharomyces cerevisiae S288C

Radius of gyration: 23.0 Å; Cα contacts (8 Å, |Δi|>4): 521; chains: 1; bounding box: 81×66×52 Å

Sequence (309 aa):
MLVFGDLEQSETAGAVAGRVSARLARCRRLPPGLERHADLVSVFIDASTLVQAIADREREQLGVDELSSAQEAGAGLLLSLAEAIAASWNSNFAEFPAVDESGLGELSLPEQIRTKLPEGYAFYALYPESYLDAARRSGLGPDTTVIGIRSIGIGLAAMVAAALGAAPAISVRPVGHPFDRRIDIGQGPRARILSSAGAIAIVDEGPGLSGSSLNGVADWLVENGISEDRIHFFPSHAGDLGPEAQPAHRARWAKARKHVVEFDQLLLQSDLLEHWITHTMGPLTARCATSPAALGGRSPGHRRLPIQP

Secondary structure (DSSP, 8-state):
-------EEEEEHHHHHHHHHHHHHHHTTSPSSHHHHHHHHHHHHHHHHHHHHHHHHHHHHHSSB---HHHHHHHHHHHHHHHHHHHHHHTTT---PPP--TTHHHH--SSEEEEE--HHHHTS---HHHHHHHHHHTT--TTPEEEEETTTHHHHHHHHHHHHTPPPPEEE--EEETTEEE--B-HHHHHHHHT--S-EEEE-S---SS-HHHHHHHHHHHHTT--GGGEEEE-S--SPP-TT--HHHHHHHHHSEE----HHHHHHTSTHHHHHHHHHH-S--S-----GGGG---PPP--PPPP--

Solvent-accessible surface area (backbone atoms only — not comparable to full-atom values): 16813 Å² total; per-residue (Å²): 132,87,77,81,68,87,60,69,46,80,47,37,32,31,59,53,40,51,48,34,53,54,48,48,60,49,35,73,71,46,64,71,28,65,70,30,47,55,45,46,52,50,32,45,52,54,45,34,44,51,43,45,19,52,51,50,51,52,21,71,75,68,73,30,38,64,77,44,71,40,55,53,23,35,27,48,34,43,25,31,44,27,42,27,50,49,44,12,60,74,49,74,22,59,45,73,63,90,62,59,60,80,32,50,65,60,44,44,36,88,53,78,31,60,38,64,72,56,50,52,57,76,74,65,70,55,55,62,64,33,41,25,53,16,30,58,72,60,77,62,48,44,63,31,48,32,33,5,37,58,70,64,8,43,42,43,12,12,21,29,16,41,49,28,62,23,58,64,32,46,68,42,63,61,40,78,50,84,58,56,20,38,63,55,69,33,70,58,52,46,52,61,59,70,70,53,86,48,43,35,39,42,22,34,67,40,61,51,56,26,28,17,56,66,42,15,52,50,48,54,40,44,77,70,71,44,58,70,92,40,46,33,38,34,33,61,55,88,71,79,62,31,91,59,33,48,71,66,54,50,60,48,58,76,71,50,52,70,34,57,43,50,70,69,59,63,43,72,76,42,71,54,50,59,52,50,47,27,70,76,72,42,74,84,86,69,80,80,91,67,61,82,69,76,84,68,69,75,80,81,75,88,79,80,80,83,86,78,135